Protein AF-A0A962IBB6-F1 (afdb_monomer_lite)

pLDDT: mean 84.14, std 15.68, range [29.77, 98.38]

Foldseek 3Di:
DPDDPPDPVNLVVVCVPVPPVSLVVLVVVLVVCVVVVPAQDPVSLVSLLVSLVSVVVVLVLVSNLVSLVVSLVSQVRDVVRPLVSNLSSLLSNLVSLVPDDDPSNDPVSLVSSLVSLVVSLVVDDQDQAPVPDDLSNQSSVFSNVLSCQVVVPPPDFPQPWPFDFSDCVPPDPPWDDQVVFKDFDDQDFDPVLQVPQDKTKWKWFFFDAFFFTPDIGTSDTDPPRCSSVSVRVRNRVMTGNGTTDRSNGGRTMTMGIGGHD

Secondary structure (DSSP, 8-state):
-------HHHHHHHHTTSHHHHHHHHHHHHHHHHHTT----HHHHHHHHHHHHHHHHTT-HHHHHHHHHHHHHHHHHSSS--HHHHHHHHHHHHHHHHH--GGG--HHHHHHHHHHHHHHHHTSPPP--GGG--HHHHHHHHHHHHHHHHH--SSS-------EES--TT--TT---HHHHEE-PPP---HHHHTT---EEEEEEEEEEEEEEEEEEEEE--TTS-HHHHHHHHHTT-EEEEEE-GGGSS-EEEEEEE---

Structure (mmCIF, N/CA/C/O backbone):
data_AF-A0A962IBB6-F1
#
_entry.id   AF-A0A962IBB6-F1
#
loop_
_atom_site.group_PDB
_atom_site.id
_atom_site.type_symbol
_atom_site.label_atom_id
_atom_site.label_alt_id
_atom_site.label_comp_id
_atom_site.label_asym_id
_atom_site.label_entity_id
_atom_site.label_seq_id
_atom_site.pdbx_PDB_ins_code
_atom_site.Cartn_x
_atom_site.Cartn_y
_atom_site.Cartn_z
_atom_site.occupancy
_atom_site.B_iso_or_equiv
_atom_site.auth_seq_id
_atom_site.auth_comp_id
_atom_site.auth_asym_id
_atom_site.auth_atom_id
_atom_site.pdbx_PDB_model_num
ATOM 1 N N . ALA A 1 1 ? 1.364 -11.010 -39.203 1.00 41.56 1 ALA A N 1
ATOM 2 C CA . ALA A 1 1 ? 1.302 -10.461 -37.832 1.00 41.56 1 ALA A CA 1
ATOM 3 C C . ALA A 1 1 ? 0.325 -11.277 -36.973 1.00 41.56 1 ALA A C 1
ATOM 5 O O . ALA A 1 1 ? -0.571 -10.730 -36.346 1.00 41.56 1 ALA A O 1
ATOM 6 N N . GLN A 1 2 ? 0.494 -12.601 -36.983 1.00 29.77 2 GLN A N 1
ATOM 7 C CA . GLN A 1 2 ? -0.082 -13.546 -36.022 1.00 29.77 2 GLN A CA 1
ATOM 8 C C . GLN A 1 2 ? 1.079 -13.949 -35.097 1.00 29.77 2 GLN A C 1
ATOM 10 O O . GLN A 1 2 ? 2.214 -13.902 -35.557 1.00 29.77 2 GLN A O 1
ATOM 15 N N . ASP A 1 3 ? 0.796 -14.285 -33.839 1.00 37.88 3 ASP A N 1
ATOM 16 C CA . ASP A 1 3 ? 1.747 -14.700 -32.780 1.00 37.88 3 ASP A CA 1
ATOM 17 C C . ASP A 1 3 ? 2.241 -13.650 -31.774 1.00 37.88 3 ASP A C 1
ATOM 19 O O . ASP A 1 3 ? 3.408 -13.630 -31.400 1.00 37.88 3 ASP A O 1
ATOM 23 N N . VAL A 1 4 ? 1.328 -12.857 -31.200 1.00 41.16 4 VAL A N 1
ATOM 24 C CA . VAL A 1 4 ? 1.532 -12.342 -29.829 1.00 41.16 4 VAL A CA 1
ATOM 25 C C . VAL A 1 4 ? 0.235 -12.487 -29.027 1.00 41.16 4 VAL A C 1
ATOM 27 O O . VAL A 1 4 ? -0.482 -11.527 -28.763 1.00 41.16 4 VAL A O 1
ATOM 30 N N . ARG A 1 5 ? -0.110 -13.727 -28.673 1.00 40.09 5 ARG A N 1
ATOM 31 C CA . ARG A 1 5 ? -1.082 -14.035 -27.610 1.00 40.09 5 ARG A CA 1
ATOM 32 C C . ARG A 1 5 ? -0.448 -15.008 -26.619 1.00 40.09 5 ARG A C 1
ATOM 34 O O . ARG A 1 5 ? -0.971 -16.088 -26.386 1.00 40.09 5 ARG A O 1
ATOM 41 N N . ILE A 1 6 ? 0.694 -14.623 -26.058 1.00 49.88 6 ILE A N 1
ATOM 42 C CA . ILE A 1 6 ? 1.158 -15.236 -24.811 1.00 49.88 6 ILE A CA 1
ATOM 43 C C . ILE A 1 6 ? 0.305 -14.610 -23.710 1.00 49.88 6 ILE A C 1
ATOM 45 O O . ILE A 1 6 ? 0.318 -13.391 -23.524 1.00 49.88 6 ILE A O 1
ATOM 49 N N . GLY A 1 7 ? -0.509 -15.422 -23.040 1.00 52.34 7 GLY A N 1
ATOM 50 C CA . GLY A 1 7 ? -1.365 -14.947 -21.956 1.00 52.34 7 GLY A CA 1
ATOM 51 C C . GLY A 1 7 ? -0.532 -14.544 -20.735 1.00 52.34 7 GLY A C 1
ATOM 52 O O . GLY A 1 7 ? 0.472 -15.181 -20.424 1.00 52.34 7 GLY A O 1
ATOM 53 N N . LEU A 1 8 ? -0.969 -13.523 -19.987 1.00 52.03 8 LEU A N 1
ATOM 54 C CA . LEU A 1 8 ? -0.326 -13.063 -18.738 1.00 52.03 8 LEU A CA 1
ATOM 55 C C . LEU A 1 8 ? -0.063 -14.201 -17.726 1.00 52.03 8 LEU A C 1
ATOM 57 O O . LEU A 1 8 ? 0.887 -14.143 -16.945 1.00 52.03 8 LEU A O 1
ATOM 61 N N . THR A 1 9 ? -0.879 -15.256 -17.758 1.00 57.16 9 THR A N 1
ATOM 62 C CA . THR A 1 9 ? -0.718 -16.462 -16.933 1.00 57.16 9 THR A CA 1
ATOM 63 C C . THR A 1 9 ? 0.528 -17.273 -17.303 1.00 57.16 9 THR A C 1
ATOM 65 O O . THR A 1 9 ? 1.231 -17.740 -16.409 1.00 57.16 9 THR A O 1
ATOM 68 N N . GLU A 1 10 ? 0.846 -17.407 -18.594 1.00 53.28 10 GLU A N 1
ATOM 69 C CA . GLU A 1 10 ? 2.037 -18.130 -19.063 1.00 53.28 10 GLU A CA 1
ATOM 70 C C . GLU A 1 10 ? 3.315 -17.358 -18.730 1.00 53.28 10 GLU A C 1
ATOM 72 O O . GLU A 1 10 ? 4.279 -17.949 -18.250 1.00 53.28 10 GLU A O 1
ATOM 77 N N . VAL A 1 11 ? 3.294 -16.026 -18.854 1.00 57.66 11 VAL A N 1
ATOM 78 C CA . VAL A 1 11 ? 4.425 -15.166 -18.456 1.00 57.66 11 VAL A CA 1
ATOM 79 C C . VAL A 1 11 ? 4.749 -15.335 -16.965 1.00 57.66 11 VAL A C 1
ATOM 81 O O . VAL A 1 11 ? 5.912 -15.488 -16.596 1.00 57.66 11 VAL A O 1
ATOM 84 N N . ARG A 1 12 ? 3.730 -15.385 -16.093 1.00 59.69 12 ARG A N 1
ATOM 85 C CA . ARG A 1 12 ? 3.923 -15.605 -14.646 1.00 59.69 12 ARG A CA 1
ATOM 86 C C . ARG A 1 12 ? 4.491 -16.987 -14.311 1.00 59.69 12 ARG A C 1
ATOM 88 O O . ARG A 1 12 ? 5.230 -17.104 -13.333 1.00 59.69 12 ARG A O 1
ATOM 95 N N . LEU A 1 13 ? 4.133 -18.022 -15.075 1.00 52.38 13 LEU A N 1
ATOM 96 C CA . LEU A 1 13 ? 4.601 -19.393 -14.851 1.00 52.38 13 LEU A CA 1
ATOM 97 C C . LEU A 1 13 ? 6.056 -19.571 -15.309 1.00 52.38 13 LEU A C 1
ATOM 99 O O . LEU A 1 13 ? 6.857 -20.145 -14.575 1.00 52.38 13 LEU A O 1
ATOM 103 N N . ILE A 1 14 ? 6.398 -19.031 -16.484 1.00 55.81 14 ILE A N 1
ATOM 104 C CA . ILE A 1 14 ? 7.739 -19.131 -17.079 1.00 55.81 14 ILE A CA 1
ATOM 105 C C . ILE A 1 14 ? 8.767 -18.386 -16.228 1.00 55.81 14 ILE A C 1
ATOM 107 O O . ILE A 1 14 ? 9.875 -18.889 -16.038 1.00 55.81 14 ILE A O 1
ATOM 111 N N . LEU A 1 15 ? 8.395 -17.233 -15.658 1.00 57.62 15 LEU A N 1
ATOM 112 C CA . LEU A 1 15 ? 9.313 -16.490 -14.804 1.00 57.62 15 LEU A CA 1
ATOM 113 C C . LEU A 1 15 ? 9.792 -17.352 -13.631 1.00 57.62 15 LEU A C 1
ATOM 115 O O . LEU A 1 15 ? 10.991 -17.443 -13.467 1.00 57.62 15 LEU A O 1
ATOM 119 N N . ARG A 1 16 ? 8.945 -18.119 -12.930 1.00 61.56 16 ARG A N 1
ATOM 120 C CA . ARG A 1 16 ? 9.337 -18.879 -11.717 1.00 61.56 16 ARG A CA 1
ATOM 121 C C . ARG A 1 16 ? 10.449 -19.935 -11.871 1.00 61.56 16 ARG A C 1
ATOM 123 O O . ARG A 1 16 ? 10.940 -20.402 -10.848 1.00 61.56 16 ARG A O 1
ATOM 130 N N . GLN A 1 17 ? 10.806 -20.382 -13.079 1.00 55.50 17 GLN A N 1
ATOM 131 C CA . GLN A 1 17 ? 11.725 -21.523 -13.272 1.00 55.50 17 GLN A CA 1
ATOM 132 C C . GLN A 1 17 ? 13.064 -21.167 -13.948 1.00 55.50 17 GLN A C 1
ATOM 134 O O . GLN A 1 17 ? 13.998 -21.955 -13.853 1.00 55.50 17 GLN A O 1
ATOM 139 N N . ASN A 1 18 ? 13.185 -19.992 -14.581 1.00 56.81 18 ASN A N 1
ATOM 140 C CA . ASN A 1 18 ? 14.405 -19.484 -15.242 1.00 56.81 18 ASN A CA 1
ATOM 141 C C . ASN A 1 18 ? 14.504 -17.942 -15.091 1.00 56.81 18 ASN A C 1
ATOM 143 O O . ASN A 1 18 ? 14.712 -17.208 -16.061 1.00 56.81 18 ASN A O 1
ATOM 147 N N . GLU A 1 19 ? 14.306 -17.455 -13.856 1.00 70.06 19 GLU A N 1
ATOM 148 C CA . GLU A 1 19 ? 13.893 -16.076 -13.511 1.00 70.06 19 GLU A CA 1
ATOM 149 C C . GLU A 1 19 ? 14.707 -14.960 -14.192 1.00 70.06 19 GLU A C 1
ATOM 151 O O . GLU A 1 19 ? 14.117 -14.058 -14.786 1.00 70.06 19 GLU A O 1
ATOM 156 N N . SER A 1 20 ? 16.042 -15.022 -14.177 1.00 77.25 20 SER A N 1
ATOM 157 C CA . SER A 1 20 ? 16.864 -13.889 -14.634 1.00 77.25 20 SER A CA 1
ATOM 158 C C . SER A 1 20 ? 16.923 -13.754 -16.161 1.00 77.25 20 SER A C 1
ATOM 160 O O . SER A 1 20 ? 16.708 -12.665 -16.692 1.00 77.25 20 SER A O 1
ATOM 162 N N . THR A 1 21 ? 17.152 -14.845 -16.903 1.00 84.31 21 THR A N 1
ATOM 163 C CA . THR A 1 21 ? 17.301 -14.778 -18.369 1.00 84.31 21 THR A CA 1
ATOM 164 C C . THR A 1 21 ? 15.993 -14.394 -19.056 1.00 84.31 21 THR A C 1
ATOM 166 O O . THR A 1 21 ? 16.002 -13.533 -19.933 1.00 84.31 21 THR A O 1
ATOM 169 N N . THR A 1 22 ? 14.859 -14.969 -18.637 1.00 85.69 22 THR A N 1
ATOM 170 C CA . THR A 1 22 ? 13.548 -14.606 -19.197 1.00 85.69 22 THR A CA 1
ATOM 171 C C . THR A 1 22 ? 13.161 -13.171 -18.841 1.00 85.69 22 THR A C 1
ATOM 173 O O . THR A 1 22 ? 12.663 -12.454 -19.708 1.00 85.69 22 THR A O 1
ATOM 176 N N . ALA A 1 23 ? 13.410 -12.720 -17.605 1.00 88.50 23 ALA A N 1
ATOM 177 C CA . ALA A 1 23 ? 13.142 -11.336 -17.219 1.00 88.50 23 ALA A CA 1
ATOM 178 C C . ALA A 1 23 ? 14.002 -10.342 -18.019 1.00 88.50 23 ALA A C 1
ATOM 180 O O . ALA A 1 23 ? 13.483 -9.339 -18.503 1.00 88.50 23 ALA A O 1
ATOM 181 N N . ASN A 1 24 ? 15.290 -10.644 -18.218 1.00 90.31 24 ASN A N 1
ATOM 182 C CA . ASN A 1 24 ? 16.195 -9.830 -19.035 1.00 90.31 24 ASN A CA 1
ATOM 183 C C . ASN A 1 24 ? 15.717 -9.730 -20.486 1.00 90.31 24 ASN A C 1
ATO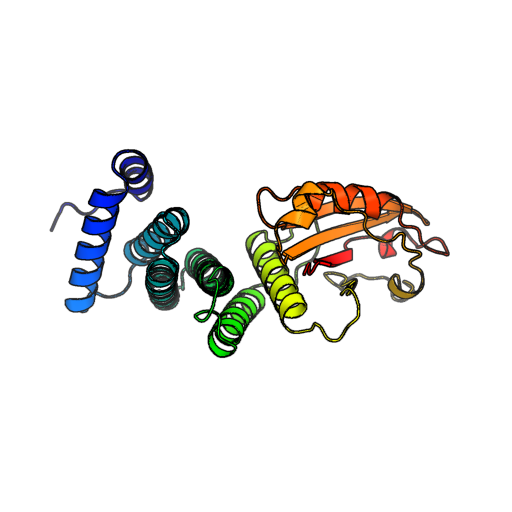M 185 O O . ASN A 1 24 ? 15.701 -8.643 -21.060 1.00 90.31 24 ASN A O 1
ATOM 189 N N . GLU A 1 25 ? 15.304 -10.853 -21.070 1.00 92.75 25 GLU A N 1
ATOM 190 C CA . GLU A 1 25 ? 14.832 -10.893 -22.452 1.00 92.75 25 GLU A CA 1
ATOM 191 C C . GLU A 1 25 ? 13.511 -10.133 -22.625 1.00 92.75 25 GLU A C 1
ATOM 193 O O . GLU A 1 25 ? 13.366 -9.337 -23.552 1.00 92.75 25 GLU A O 1
ATOM 198 N N . LEU A 1 26 ? 12.569 -10.294 -21.692 1.00 93.50 26 LEU A N 1
ATOM 199 C CA . LEU A 1 26 ? 11.331 -9.516 -21.691 1.00 93.50 26 LEU A CA 1
ATOM 200 C C . LEU A 1 26 ? 11.614 -8.013 -21.536 1.00 93.50 26 LEU A C 1
ATOM 202 O O . LEU A 1 26 ? 11.052 -7.211 -22.280 1.00 93.50 26 LEU A O 1
ATOM 206 N N . ALA A 1 27 ? 12.513 -7.623 -20.628 1.00 95.38 27 ALA A N 1
ATOM 207 C CA . ALA A 1 27 ? 12.917 -6.228 -20.455 1.00 95.38 27 ALA A CA 1
ATOM 208 C C . ALA A 1 27 ? 13.556 -5.652 -21.730 1.00 95.38 27 ALA A C 1
ATOM 210 O O . ALA A 1 27 ? 13.247 -4.523 -22.122 1.00 95.38 27 ALA A O 1
ATOM 211 N N . ARG A 1 28 ? 14.400 -6.436 -22.417 1.00 96.50 28 ARG A N 1
ATOM 212 C CA . ARG A 1 28 ? 14.993 -6.069 -23.711 1.00 96.50 28 ARG A CA 1
ATOM 213 C C . ARG A 1 28 ? 13.908 -5.814 -24.758 1.00 96.50 28 ARG A C 1
ATOM 215 O O . ARG A 1 28 ? 13.897 -4.743 -25.361 1.00 96.50 28 ARG A O 1
ATOM 222 N N . LEU A 1 29 ? 12.970 -6.749 -24.924 1.00 96.94 29 LEU A N 1
ATOM 223 C CA . LEU A 1 29 ? 11.874 -6.642 -25.895 1.00 96.94 29 LEU A CA 1
ATOM 224 C C . LEU A 1 29 ? 10.959 -5.439 -25.618 1.00 96.94 29 LEU A C 1
ATOM 226 O O . LEU A 1 29 ? 10.593 -4.711 -26.542 1.00 96.94 29 LEU A O 1
ATOM 230 N N . LEU A 1 30 ? 10.610 -5.187 -24.354 1.00 96.44 30 LEU A N 1
ATOM 231 C CA . LEU A 1 30 ? 9.800 -4.025 -23.982 1.00 96.44 30 LEU A CA 1
ATOM 232 C C . LEU A 1 30 ? 10.547 -2.704 -24.214 1.00 96.44 30 LEU A C 1
ATOM 234 O O . LEU A 1 30 ? 9.948 -1.733 -24.677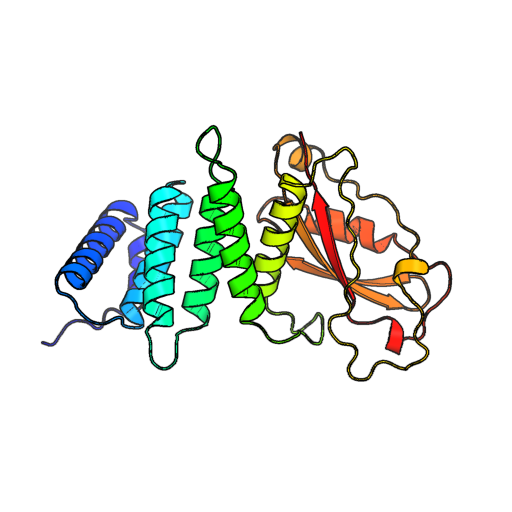 1.00 96.44 30 LEU A O 1
ATOM 238 N N . THR A 1 31 ? 11.857 -2.674 -23.960 1.00 96.56 31 THR A N 1
ATOM 239 C CA . THR A 1 31 ? 12.704 -1.504 -24.242 1.00 96.56 31 THR A CA 1
ATOM 240 C C . THR A 1 31 ? 12.793 -1.233 -25.745 1.00 96.56 31 THR A C 1
ATOM 242 O O . THR A 1 31 ? 12.683 -0.088 -26.182 1.00 96.56 31 THR A O 1
ATOM 245 N N . GLU A 1 32 ? 12.964 -2.271 -26.567 1.00 96.62 32 GLU A N 1
ATOM 246 C CA . GLU A 1 32 ? 12.965 -2.149 -28.032 1.00 96.62 32 GLU A CA 1
ATOM 247 C C . GLU A 1 32 ? 11.630 -1.629 -28.558 1.00 96.62 32 GLU A C 1
ATOM 249 O O . GLU A 1 32 ? 11.602 -0.720 -29.389 1.00 96.62 32 GLU A O 1
ATOM 254 N N . ARG A 1 33 ? 10.523 -2.132 -28.006 1.00 96.94 33 ARG A N 1
ATOM 255 C CA . ARG A 1 33 ? 9.180 -1.626 -28.287 1.00 96.94 33 ARG A CA 1
ATOM 256 C C . ARG A 1 33 ? 9.058 -0.125 -27.981 1.00 96.94 33 ARG A C 1
ATOM 258 O O . ARG A 1 33 ? 8.520 0.612 -28.806 1.00 96.94 33 ARG A O 1
ATOM 265 N N . GLN A 1 34 ? 9.557 0.334 -26.830 1.00 96.19 34 GLN A N 1
ATOM 266 C CA . GLN A 1 34 ? 9.540 1.759 -26.473 1.00 96.19 34 GLN A CA 1
ATOM 267 C C . GLN A 1 34 ? 10.397 2.603 -27.421 1.00 96.19 34 GLN A C 1
ATOM 269 O O . GLN A 1 34 ? 9.949 3.652 -27.874 1.00 96.19 34 GLN A O 1
ATOM 274 N N . ARG A 1 35 ? 11.594 2.127 -27.789 1.00 96.62 35 ARG A N 1
ATOM 275 C CA . ARG A 1 35 ? 12.463 2.797 -28.777 1.00 96.62 35 ARG A CA 1
ATOM 276 C C . ARG A 1 35 ? 11.810 2.903 -30.155 1.00 96.62 35 ARG A C 1
ATOM 278 O O . ARG A 1 35 ? 12.058 3.865 -30.875 1.00 96.62 35 ARG A O 1
ATOM 285 N N . ALA A 1 36 ? 10.962 1.940 -30.507 1.00 97.12 36 ALA A N 1
ATOM 286 C CA . ALA A 1 36 ? 10.152 1.964 -31.719 1.00 97.12 36 ALA A CA 1
ATOM 287 C C . ALA A 1 36 ? 8.890 2.851 -31.608 1.00 97.12 36 ALA A C 1
ATOM 289 O O . ALA A 1 36 ? 8.083 2.862 -32.535 1.00 97.12 36 ALA A O 1
ATOM 290 N N . ASN A 1 37 ? 8.709 3.594 -30.505 1.00 96.06 37 ASN A N 1
ATOM 291 C CA . ASN A 1 37 ? 7.552 4.458 -30.229 1.00 96.06 37 ASN A CA 1
ATOM 292 C C . ASN A 1 37 ? 6.198 3.735 -30.336 1.00 96.06 37 ASN A C 1
ATOM 294 O O . ASN A 1 37 ? 5.191 4.326 -30.728 1.00 96.06 37 ASN A O 1
ATOM 298 N N . VAL A 1 38 ? 6.158 2.442 -30.003 1.00 96.50 38 VAL A N 1
ATOM 299 C CA . VAL A 1 38 ? 4.901 1.687 -29.996 1.00 96.50 38 VAL A CA 1
ATOM 300 C C . VAL A 1 38 ? 4.036 2.171 -28.820 1.00 96.50 38 VAL A C 1
ATOM 302 O O . VAL A 1 38 ? 4.519 2.157 -27.684 1.00 96.50 38 VAL A O 1
ATOM 305 N N . PRO A 1 39 ? 2.764 2.558 -29.048 1.00 96.81 39 PRO A N 1
ATOM 306 C CA . PRO A 1 39 ? 1.888 3.071 -27.995 1.00 96.81 39 PRO A CA 1
ATOM 307 C C . PRO A 1 39 ? 1.695 2.089 -26.841 1.00 96.81 39 PRO A C 1
ATOM 309 O O . PRO A 1 39 ? 1.645 0.876 -27.074 1.00 96.81 39 PRO A O 1
ATOM 312 N N . ALA A 1 40 ? 1.551 2.622 -25.620 1.00 96.56 40 ALA A N 1
ATOM 313 C CA . ALA A 1 40 ? 1.225 1.877 -24.400 1.00 96.56 40 ALA A CA 1
ATOM 314 C C . ALA A 1 40 ? 0.079 0.879 -24.626 1.00 96.56 40 ALA A C 1
ATOM 316 O O . ALA A 1 40 ? -0.896 1.180 -25.315 1.00 96.56 40 ALA A O 1
ATOM 317 N N . SER A 1 41 ? 0.202 -0.312 -24.047 1.00 97.12 41 SER A N 1
ATOM 318 C CA . SER A 1 41 ? -0.867 -1.304 -24.026 1.00 97.12 41 SER A CA 1
ATOM 319 C C . SER A 1 41 ? -1.011 -1.895 -22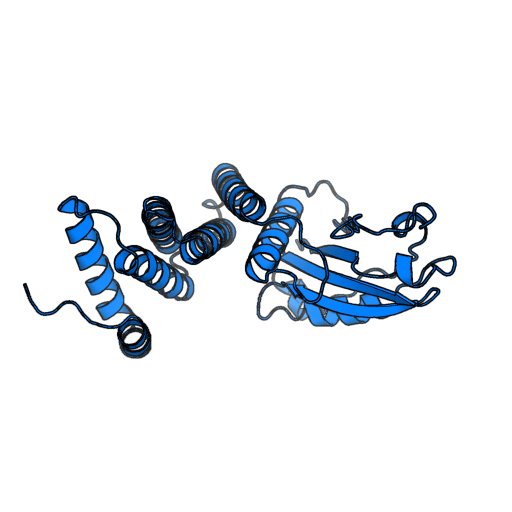.630 1.00 97.12 41 SER A C 1
ATOM 321 O O . SER A 1 41 ? -0.091 -1.834 -21.817 1.00 97.12 41 SER A O 1
ATOM 323 N N . ASP A 1 42 ? -2.170 -2.492 -22.364 1.00 97.19 42 ASP A N 1
ATOM 324 C CA . ASP A 1 42 ? -2.423 -3.233 -21.127 1.00 97.19 42 ASP A CA 1
ATOM 325 C C . ASP A 1 42 ? -1.319 -4.279 -20.875 1.00 97.19 42 ASP A C 1
ATOM 327 O O . ASP A 1 42 ? -0.649 -4.277 -19.842 1.00 97.19 42 ASP A O 1
ATOM 331 N N . LEU A 1 43 ? -1.008 -5.090 -21.893 1.00 96.19 43 LEU A N 1
ATOM 332 C CA . LEU A 1 43 ? 0.034 -6.112 -21.806 1.00 96.19 43 LEU A CA 1
ATOM 333 C C . LEU A 1 43 ? 1.406 -5.533 -21.433 1.00 96.19 43 LEU A C 1
ATOM 335 O O . LEU A 1 43 ? 2.102 -6.126 -20.610 1.00 96.19 43 LEU A O 1
ATOM 339 N N . SER A 1 44 ? 1.814 -4.408 -22.029 1.00 97.38 44 SER A N 1
ATOM 340 C CA . SER A 1 44 ? 3.128 -3.830 -21.740 1.00 97.38 44 SER A CA 1
ATOM 341 C C . SER A 1 44 ? 3.190 -3.239 -20.328 1.00 97.38 44 SER A C 1
ATOM 343 O O . SER A 1 44 ? 4.170 -3.486 -19.622 1.00 97.38 44 SER A O 1
ATOM 345 N N . ALA A 1 45 ? 2.117 -2.592 -19.861 1.00 97.75 45 ALA A N 1
ATOM 346 C CA . ALA A 1 45 ? 2.034 -2.055 -18.505 1.00 97.75 45 ALA A CA 1
ATOM 347 C C . ALA A 1 45 ? 2.121 -3.174 -17.444 1.00 97.75 45 ALA A C 1
ATOM 349 O O . ALA A 1 45 ? 2.919 -3.093 -16.503 1.00 97.75 45 ALA A O 1
ATOM 350 N N . HIS A 1 46 ? 1.372 -4.271 -17.624 1.00 97.31 46 HIS A N 1
ATOM 351 C CA . HIS A 1 46 ? 1.445 -5.445 -16.739 1.00 97.31 46 HIS A CA 1
ATOM 352 C C . HIS A 1 46 ? 2.802 -6.155 -16.810 1.00 97.31 46 HIS A C 1
ATOM 354 O O . HIS A 1 46 ? 3.290 -6.647 -15.786 1.00 97.31 46 HIS A O 1
ATOM 360 N N . ALA A 1 47 ? 3.423 -6.218 -17.990 1.00 96.06 47 ALA A N 1
ATOM 361 C CA . ALA A 1 47 ? 4.735 -6.834 -18.161 1.00 96.06 47 ALA A CA 1
ATOM 362 C C . ALA A 1 47 ? 5.822 -6.052 -17.407 1.00 96.06 47 ALA A C 1
ATOM 364 O O . ALA A 1 47 ? 6.582 -6.657 -16.648 1.00 96.06 47 ALA A O 1
ATOM 365 N N . TRP A 1 48 ? 5.837 -4.720 -17.512 1.00 97.88 48 TRP A N 1
ATOM 366 C CA . TRP A 1 48 ? 6.748 -3.871 -16.740 1.00 97.88 48 TRP A CA 1
ATOM 367 C C . TRP A 1 48 ? 6.537 -3.997 -15.230 1.00 97.88 48 TRP A C 1
ATOM 369 O O . TRP A 1 48 ? 7.506 -4.188 -14.495 1.00 97.88 48 TRP A O 1
ATOM 379 N N . LYS A 1 49 ? 5.281 -4.000 -14.759 1.00 97.19 49 LYS A N 1
ATOM 380 C CA . LYS A 1 49 ? 4.974 -4.252 -13.341 1.00 97.19 49 LYS A CA 1
ATOM 381 C C . LYS A 1 49 ? 5.520 -5.606 -12.880 1.00 97.19 49 LYS A C 1
ATOM 383 O O . LYS A 1 49 ? 6.101 -5.721 -11.804 1.00 97.19 49 LYS A O 1
ATOM 388 N N . THR A 1 50 ? 5.343 -6.643 -13.695 1.00 94.69 50 THR A N 1
ATOM 389 C CA . THR A 1 50 ? 5.813 -7.998 -13.378 1.00 94.69 50 THR A CA 1
ATOM 390 C C . THR A 1 50 ? 7.340 -8.051 -13.281 1.00 94.69 50 THR A C 1
ATOM 392 O O . THR A 1 50 ? 7.865 -8.674 -12.358 1.00 94.69 50 THR A O 1
ATOM 395 N N . LEU A 1 51 ? 8.052 -7.358 -14.175 1.00 95.12 51 LEU A N 1
ATOM 396 C CA . LEU A 1 51 ? 9.508 -7.221 -14.101 1.00 95.12 51 LEU A CA 1
ATOM 397 C C . LEU A 1 51 ? 9.952 -6.469 -12.842 1.00 95.12 51 LEU A C 1
ATOM 399 O O . LEU A 1 51 ? 10.894 -6.903 -12.183 1.00 95.12 51 LEU A O 1
ATOM 403 N N . ALA A 1 52 ? 9.261 -5.389 -12.469 1.00 95.75 52 ALA A N 1
ATOM 404 C CA . ALA A 1 52 ? 9.546 -4.659 -11.235 1.00 95.75 52 ALA A CA 1
ATOM 405 C C . ALA A 1 52 ? 9.394 -5.566 -9.997 1.00 95.75 52 ALA A C 1
ATOM 407 O O . ALA A 1 52 ? 10.266 -5.594 -9.134 1.00 95.75 52 ALA A O 1
ATOM 408 N N . ILE A 1 53 ? 8.337 -6.385 -9.928 1.00 92.62 53 ILE A N 1
ATOM 409 C CA . ILE A 1 53 ? 8.142 -7.349 -8.829 1.00 92.62 53 ILE A CA 1
ATOM 410 C C . ILE A 1 53 ? 9.268 -8.390 -8.790 1.00 92.62 53 ILE A C 1
ATOM 412 O O . ILE A 1 53 ? 9.738 -8.737 -7.706 1.00 92.62 53 ILE A O 1
ATOM 416 N N . ALA A 1 54 ? 9.699 -8.896 -9.950 1.00 91.31 54 ALA A N 1
ATOM 417 C CA . ALA A 1 54 ? 10.803 -9.850 -10.024 1.00 91.31 54 ALA A CA 1
ATOM 418 C C . ALA A 1 54 ? 12.101 -9.236 -9.471 1.00 91.31 54 ALA A C 1
ATOM 420 O O . ALA A 1 54 ? 12.750 -9.844 -8.626 1.00 91.31 54 ALA A O 1
ATOM 421 N N . ARG A 1 55 ? 12.410 -7.990 -9.850 1.00 92.31 55 ARG A N 1
ATOM 422 C CA . ARG A 1 55 ? 13.608 -7.265 -9.392 1.00 92.31 55 ARG A CA 1
ATOM 423 C C . ARG A 1 55 ? 13.603 -6.905 -7.916 1.00 92.31 55 ARG A C 1
ATOM 425 O O . ARG A 1 55 ? 14.664 -6.840 -7.307 1.00 92.31 55 ARG A O 1
ATOM 432 N N . MET A 1 56 ? 12.424 -6.748 -7.318 1.00 89.25 56 MET A N 1
ATOM 433 C CA . MET A 1 56 ? 12.312 -6.497 -5.881 1.00 89.25 56 MET A CA 1
ATOM 434 C C . MET A 1 56 ? 12.859 -7.674 -5.060 1.00 89.25 56 MET A C 1
ATOM 436 O O . MET A 1 56 ? 13.385 -7.469 -3.971 1.00 89.25 56 MET A O 1
ATOM 440 N N . ARG A 1 57 ? 12.785 -8.907 -5.584 1.00 85.00 57 ARG A N 1
ATOM 441 C CA . ARG A 1 57 ? 13.367 -10.096 -4.935 1.00 85.00 57 ARG A CA 1
ATOM 442 C C . ARG A 1 57 ? 14.891 -10.102 -4.986 1.00 85.00 57 ARG A C 1
ATOM 444 O O . ARG A 1 57 ? 15.519 -10.544 -4.031 1.00 85.00 57 ARG A O 1
ATOM 451 N N . ASP A 1 58 ? 15.450 -9.577 -6.072 1.00 87.50 58 ASP A N 1
ATOM 452 C CA . ASP A 1 58 ? 16.894 -9.434 -6.273 1.00 87.50 58 ASP A CA 1
ATOM 453 C C . ASP A 1 58 ? 17.480 -8.249 -5.475 1.00 87.50 58 ASP A C 1
ATOM 455 O O . ASP A 1 58 ? 18.690 -8.042 -5.492 1.00 87.50 58 ASP A O 1
ATOM 459 N N . MET A 1 59 ? 16.637 -7.466 -4.781 1.00 85.94 59 MET A N 1
ATOM 460 C CA . MET A 1 59 ? 16.992 -6.215 -4.088 1.00 85.94 59 MET A CA 1
ATOM 461 C C . MET A 1 59 ? 17.606 -5.141 -5.007 1.00 85.94 59 MET A C 1
ATOM 463 O O . MET A 1 59 ? 18.273 -4.219 -4.540 1.00 85.94 59 MET A O 1
ATOM 467 N N . ASP A 1 60 ? 17.350 -5.225 -6.315 1.00 91.56 60 ASP A N 1
ATOM 468 C CA . ASP A 1 60 ? 17.776 -4.234 -7.306 1.00 91.56 60 ASP A CA 1
ATOM 469 C C . ASP A 1 60 ? 16.787 -3.056 -7.336 1.00 91.56 60 ASP A C 1
ATOM 471 O O . ASP A 1 60 ? 15.959 -2.920 -8.241 1.00 91.56 60 ASP A O 1
ATOM 475 N N . HIS A 1 61 ? 16.824 -2.229 -6.285 1.00 92.81 61 HIS A N 1
ATOM 476 C CA . HIS A 1 61 ? 15.862 -1.144 -6.076 1.00 92.81 61 HIS A CA 1
ATOM 477 C C . HIS A 1 61 ? 15.811 -0.149 -7.245 1.00 92.81 61 HIS A C 1
ATOM 479 O O . HIS A 1 61 ? 14.729 0.334 -7.575 1.00 92.81 61 HIS A O 1
ATOM 485 N N . ASP A 1 62 ? 16.938 0.130 -7.903 1.00 94.06 62 ASP A N 1
ATOM 486 C CA . ASP A 1 62 ? 17.013 1.076 -9.023 1.00 94.06 62 ASP A CA 1
ATOM 487 C C . ASP A 1 62 ? 16.243 0.569 -10.237 1.00 94.06 62 ASP A C 1
ATOM 489 O O . ASP A 1 62 ? 15.429 1.296 -10.818 1.00 94.06 62 ASP A O 1
ATOM 493 N N . THR A 1 63 ? 16.428 -0.706 -10.581 1.00 95.44 63 THR A N 1
ATOM 494 C CA . THR A 1 63 ? 15.674 -1.323 -11.670 1.00 95.44 63 THR A CA 1
ATOM 495 C C . THR A 1 63 ? 14.194 -1.464 -11.310 1.00 95.44 63 THR A C 1
ATOM 497 O O . THR A 1 63 ? 13.338 -1.226 -12.167 1.00 95.44 63 THR A O 1
ATOM 500 N N . VAL A 1 64 ? 13.857 -1.789 -10.052 1.00 95.88 64 VAL A N 1
ATOM 501 C CA . VAL A 1 64 ? 12.454 -1.806 -9.587 1.00 95.88 64 VAL A CA 1
ATOM 502 C C . VAL A 1 64 ? 11.807 -0.444 -9.799 1.00 95.88 64 VAL A C 1
ATOM 504 O O . VAL A 1 64 ? 10.715 -0.375 -10.360 1.00 95.88 64 VAL A O 1
ATOM 507 N N . ILE A 1 65 ? 12.483 0.631 -9.386 1.00 96.38 65 ILE A N 1
ATOM 508 C CA . ILE A 1 65 ? 12.014 2.009 -9.541 1.00 96.38 65 ILE A CA 1
ATOM 509 C C . ILE A 1 65 ? 11.773 2.328 -11.014 1.00 96.38 65 ILE A C 1
ATOM 511 O O . ILE A 1 65 ? 10.673 2.750 -11.367 1.00 96.38 65 ILE A O 1
ATOM 515 N N . ALA A 1 66 ? 12.757 2.077 -11.879 1.00 97.19 66 ALA A N 1
ATOM 516 C CA . ALA A 1 66 ? 12.639 2.367 -13.303 1.00 97.19 66 ALA A CA 1
ATOM 517 C C . ALA A 1 66 ? 11.465 1.610 -13.947 1.00 97.19 66 ALA A C 1
ATOM 519 O O . ALA A 1 66 ? 10.657 2.198 -14.667 1.00 97.19 66 ALA A O 1
ATOM 520 N N . TYR A 1 67 ? 11.328 0.313 -13.666 1.00 98.00 67 TYR A N 1
ATOM 521 C CA . TYR A 1 67 ? 10.269 -0.512 -14.253 1.00 98.00 67 TYR A CA 1
ATOM 522 C C . TYR A 1 67 ? 8.885 -0.180 -13.693 1.00 98.00 67 TYR A C 1
ATOM 524 O O . TYR A 1 67 ? 7.915 -0.152 -14.451 1.00 98.00 67 TYR A O 1
ATOM 532 N N . ALA A 1 68 ? 8.781 0.116 -12.397 1.00 98.06 68 ALA A N 1
ATOM 533 C CA . ALA A 1 68 ? 7.544 0.579 -11.781 1.00 98.06 68 ALA A CA 1
ATOM 534 C C . ALA A 1 68 ? 7.096 1.928 -12.369 1.00 98.06 68 ALA A C 1
ATOM 536 O O . ALA A 1 68 ? 5.918 2.112 -12.676 1.00 98.06 68 ALA A O 1
ATOM 537 N N . ASP A 1 69 ? 8.031 2.851 -12.600 1.00 98.31 69 ASP A N 1
ATOM 538 C CA . ASP A 1 69 ? 7.744 4.166 -13.178 1.00 98.31 69 ASP A CA 1
ATOM 539 C C . ASP A 1 69 ? 7.234 4.051 -14.616 1.00 98.31 69 ASP A C 1
ATOM 541 O O . ASP A 1 69 ? 6.229 4.673 -14.971 1.00 98.31 69 ASP A O 1
ATOM 545 N N . ILE A 1 70 ? 7.861 3.187 -15.417 1.00 98.25 70 ILE A N 1
ATOM 546 C CA . ILE A 1 70 ? 7.400 2.883 -16.773 1.00 98.25 70 ILE A CA 1
ATOM 547 C C . ILE A 1 70 ? 6.007 2.240 -16.746 1.00 98.25 70 ILE A C 1
ATOM 549 O O . ILE A 1 70 ? 5.122 2.672 -17.484 1.00 98.25 70 ILE A O 1
ATOM 553 N N . ALA A 1 71 ? 5.787 1.238 -15.891 1.00 98.38 71 ALA A N 1
ATOM 554 C CA . ALA A 1 71 ? 4.497 0.562 -15.776 1.00 98.38 71 ALA A CA 1
ATOM 555 C C . ALA A 1 71 ? 3.371 1.532 -15.386 1.00 98.38 71 ALA A C 1
ATOM 557 O O . ALA A 1 71 ? 2.290 1.489 -15.972 1.00 98.38 71 ALA A O 1
ATOM 558 N N . ALA A 1 72 ? 3.626 2.429 -14.429 1.00 98.38 72 ALA A N 1
ATOM 559 C CA . ALA A 1 72 ? 2.675 3.458 -14.016 1.00 98.38 72 ALA A CA 1
ATOM 560 C C . ALA A 1 72 ? 2.377 4.451 -15.153 1.00 98.38 72 ALA A C 1
ATOM 562 O O . ALA A 1 72 ? 1.216 4.801 -15.375 1.00 98.38 72 ALA A O 1
ATOM 563 N N . ALA A 1 73 ? 3.401 4.887 -15.894 1.00 98.12 73 ALA A N 1
ATOM 564 C CA . ALA A 1 73 ? 3.231 5.785 -17.033 1.00 98.12 73 ALA A CA 1
ATOM 565 C C . ALA A 1 73 ? 2.415 5.137 -18.164 1.00 98.12 73 ALA A C 1
ATOM 567 O O . ALA A 1 73 ? 1.498 5.765 -18.693 1.00 98.12 73 ALA A O 1
ATOM 568 N N . GLU A 1 74 ? 2.700 3.876 -18.504 1.00 98.25 74 GLU A N 1
ATOM 569 C CA . GLU A 1 74 ? 1.947 3.151 -19.529 1.00 98.25 74 GLU A CA 1
ATOM 570 C C . GLU A 1 74 ? 0.497 2.899 -19.102 1.00 98.25 74 GLU A C 1
ATOM 572 O O . GLU A 1 74 ? -0.406 3.171 -19.888 1.00 98.25 74 GLU A O 1
ATOM 577 N N . ALA A 1 75 ? 0.257 2.469 -17.858 1.00 98.12 75 ALA A N 1
ATOM 578 C CA . ALA A 1 75 ? -1.091 2.256 -17.327 1.00 98.12 75 ALA A CA 1
ATOM 579 C C . ALA A 1 75 ? -1.932 3.543 -17.329 1.00 98.12 75 ALA A C 1
ATOM 581 O O . ALA A 1 75 ? -3.113 3.520 -17.676 1.00 98.12 75 ALA A O 1
ATOM 582 N N . GLN A 1 76 ? -1.312 4.680 -16.994 1.00 98.06 76 GLN A N 1
ATOM 583 C CA . GLN A 1 76 ? -1.952 5.996 -17.016 1.00 98.06 76 GLN A CA 1
ATOM 584 C C . GLN A 1 76 ? -2.306 6.470 -18.435 1.00 98.06 76 GLN A C 1
ATOM 586 O O . GLN A 1 76 ? -3.254 7.240 -18.591 1.00 98.06 76 GLN A O 1
ATOM 591 N N . ALA A 1 77 ? -1.544 6.049 -19.448 1.00 97.69 77 ALA A N 1
ATOM 592 C CA . ALA A 1 77 ? -1.737 6.452 -20.840 1.00 97.69 77 ALA A CA 1
ATOM 593 C C . ALA A 1 77 ? -2.869 5.687 -21.557 1.00 97.69 77 ALA A C 1
ATOM 595 O O . ALA A 1 77 ? -3.256 6.075 -22.662 1.00 97.69 77 ALA A O 1
ATOM 596 N N . LEU A 1 78 ? -3.399 4.614 -20.958 1.00 97.75 78 LEU A N 1
ATOM 597 C CA . LEU A 1 78 ? -4.522 3.849 -21.509 1.00 97.75 78 LEU A CA 1
ATOM 598 C C . LEU A 1 78 ? -5.838 4.645 -21.445 1.00 97.75 78 LEU A C 1
ATOM 600 O O . LEU A 1 78 ? -5.994 5.573 -20.650 1.00 97.75 78 LEU A O 1
ATOM 604 N N . GLN A 1 79 ? -6.804 4.277 -22.291 1.00 96.75 79 GLN A N 1
ATOM 605 C CA . GLN A 1 79 ? -8.141 4.880 -22.333 1.00 96.75 79 GLN A CA 1
ATOM 606 C C . GLN A 1 79 ? -9.220 3.779 -22.259 1.00 96.75 79 GLN A C 1
ATOM 608 O O . GLN A 1 79 ? -9.514 3.165 -23.288 1.00 96.75 79 GLN A O 1
ATOM 613 N N . PRO A 1 80 ? -9.815 3.514 -21.074 1.00 96.00 80 PRO A N 1
ATOM 614 C CA . PRO A 1 80 ? -9.533 4.150 -19.777 1.00 96.00 80 PRO A CA 1
ATOM 615 C C . PRO A 1 80 ? -8.176 3.719 -19.176 1.00 96.00 80 PRO A C 1
ATOM 617 O O . PRO A 1 80 ? -7.667 2.662 -19.555 1.00 96.00 80 PRO A O 1
ATOM 620 N N . PRO A 1 81 ? -7.593 4.499 -18.240 1.00 97.44 81 PRO A N 1
ATOM 621 C CA . PRO A 1 81 ? -6.396 4.087 -17.507 1.00 97.44 81 PRO A CA 1
ATOM 622 C C . PRO A 1 81 ? -6.592 2.752 -16.777 1.00 97.44 81 PRO A C 1
ATOM 624 O O . PRO A 1 81 ? -7.646 2.533 -16.174 1.00 97.44 81 PRO A O 1
ATOM 627 N N . ASP A 1 82 ? -5.571 1.889 -16.762 1.00 97.38 82 ASP A N 1
ATOM 628 C CA . ASP A 1 82 ? -5.571 0.707 -15.886 1.00 97.38 82 ASP A CA 1
ATOM 629 C C . ASP A 1 82 ? -5.201 1.145 -14.462 1.00 97.38 82 ASP A C 1
ATOM 631 O O . ASP A 1 82 ? -4.028 1.258 -14.091 1.00 97.38 82 ASP A O 1
ATOM 635 N N . GLN A 1 83 ? -6.228 1.427 -13.659 1.00 95.25 83 GLN A N 1
ATOM 636 C CA . GLN A 1 83 ? -6.062 1.902 -12.287 1.00 95.25 83 GLN A CA 1
ATOM 637 C C . GLN A 1 83 ? -5.339 0.884 -11.395 1.00 95.25 83 GLN A C 1
ATOM 639 O O . GLN A 1 83 ? -4.565 1.289 -10.528 1.00 95.25 83 GLN A O 1
ATOM 644 N N . GLN A 1 84 ? -5.540 -0.419 -11.612 1.00 94.88 84 GLN A N 1
ATOM 645 C CA . GLN A 1 84 ? -4.917 -1.445 -10.781 1.00 94.88 84 GLN A CA 1
ATOM 646 C C . GLN A 1 84 ? -3.404 -1.492 -11.015 1.00 94.88 84 GLN A C 1
ATOM 648 O O . GLN A 1 84 ? -2.632 -1.480 -10.056 1.00 94.88 84 GLN A O 1
ATOM 653 N N . VAL A 1 85 ? -2.955 -1.507 -12.276 1.00 96.62 85 VAL A N 1
ATOM 654 C CA . VAL A 1 85 ? -1.515 -1.461 -12.591 1.00 96.62 85 VAL A CA 1
ATOM 655 C C . VAL A 1 85 ? -0.898 -0.145 -12.155 1.00 96.62 85 VAL A C 1
ATOM 657 O O . VAL A 1 85 ? 0.206 -0.155 -11.615 1.00 96.62 85 VAL A O 1
ATOM 660 N N . LEU A 1 86 ? -1.599 0.973 -12.352 1.00 97.38 86 LEU A N 1
ATOM 661 C CA . LEU A 1 86 ? -1.123 2.278 -11.912 1.00 97.38 86 LEU A CA 1
ATOM 662 C C . LEU A 1 86 ? -0.865 2.294 -10.400 1.00 97.38 86 LEU A C 1
ATOM 664 O O . LEU A 1 86 ? 0.232 2.659 -9.979 1.00 97.38 86 LEU A O 1
ATOM 668 N N . VAL A 1 87 ? -1.842 1.876 -9.591 1.00 95.94 87 VAL A N 1
ATOM 669 C CA . VAL A 1 87 ? -1.707 1.865 -8.129 1.00 95.94 87 VAL A CA 1
ATOM 670 C C . VAL A 1 87 ? -0.606 0.908 -7.680 1.00 95.94 87 VAL A C 1
ATOM 672 O O . VAL A 1 87 ? 0.278 1.327 -6.931 1.00 95.94 87 VAL A O 1
ATOM 675 N N . ASP A 1 88 ? -0.619 -0.342 -8.155 1.00 95.56 88 ASP A N 1
ATOM 676 C CA . ASP A 1 88 ? 0.391 -1.338 -7.777 1.00 95.56 88 ASP A CA 1
ATOM 677 C C . ASP A 1 88 ? 1.811 -0.826 -8.059 1.00 95.56 88 ASP A C 1
ATOM 679 O O . ASP A 1 88 ? 2.703 -0.943 -7.218 1.00 95.56 88 ASP A O 1
ATOM 683 N N . SER A 1 89 ? 2.021 -0.240 -9.239 1.00 97.50 89 SER A N 1
ATOM 684 C CA . SER A 1 89 ? 3.322 0.270 -9.662 1.00 97.50 89 SER A CA 1
ATOM 685 C C . SER A 1 89 ? 3.750 1.507 -8.871 1.00 97.50 89 SER A C 1
ATOM 687 O O . SER A 1 89 ? 4.918 1.619 -8.506 1.00 97.50 89 SER A O 1
ATOM 689 N N . LEU A 1 90 ? 2.832 2.420 -8.538 1.00 97.75 90 LEU A N 1
ATOM 690 C CA . LEU A 1 90 ? 3.149 3.568 -7.680 1.00 97.75 90 LEU A CA 1
ATOM 691 C C . LEU A 1 90 ? 3.573 3.122 -6.274 1.00 97.75 90 LEU A C 1
ATOM 693 O O . LEU A 1 90 ? 4.587 3.610 -5.771 1.00 97.75 90 LEU A O 1
ATOM 697 N N . VAL A 1 91 ? 2.845 2.174 -5.670 1.00 94.94 91 VAL A N 1
ATOM 698 C CA . VAL A 1 91 ? 3.195 1.603 -4.358 1.00 94.94 91 VAL A CA 1
ATOM 699 C C . VAL A 1 91 ? 4.544 0.889 -4.430 1.00 94.94 91 VAL A C 1
ATOM 701 O O . VAL A 1 91 ? 5.412 1.152 -3.602 1.00 94.94 91 VAL A O 1
ATOM 704 N N . LEU A 1 92 ? 4.766 0.044 -5.439 1.00 94.88 92 LEU A N 1
ATOM 705 C CA . LEU A 1 92 ? 6.022 -0.691 -5.604 1.00 94.88 92 LEU A CA 1
ATOM 706 C C . LEU A 1 92 ? 7.227 0.245 -5.789 1.00 94.88 92 LEU A C 1
ATOM 708 O O . LEU A 1 92 ? 8.262 0.055 -5.152 1.00 94.88 92 LEU A O 1
ATOM 712 N N . GLY A 1 93 ? 7.083 1.285 -6.615 1.00 95.81 93 GLY A N 1
ATOM 713 C CA . GLY A 1 93 ? 8.124 2.289 -6.828 1.00 95.81 93 GLY A CA 1
ATOM 714 C C . GLY A 1 93 ? 8.415 3.131 -5.582 1.00 95.81 93 GLY A C 1
ATOM 715 O O . GLY A 1 93 ? 9.561 3.534 -5.380 1.00 95.81 93 GLY A O 1
ATOM 716 N N . ALA A 1 94 ? 7.411 3.387 -4.735 1.00 94.50 94 ALA A N 1
ATOM 717 C CA . ALA A 1 94 ? 7.606 4.033 -3.438 1.00 94.50 94 ALA A CA 1
ATOM 718 C C . ALA A 1 94 ? 8.325 3.101 -2.452 1.00 94.50 94 ALA A C 1
ATOM 720 O O . ALA A 1 94 ? 9.303 3.505 -1.831 1.00 94.50 94 ALA A O 1
ATOM 721 N N . MET A 1 95 ? 7.905 1.836 -2.361 1.00 91.50 95 MET A N 1
ATOM 722 C CA . MET A 1 95 ? 8.554 0.826 -1.519 1.00 91.50 95 MET A CA 1
ATOM 723 C C . MET A 1 95 ? 10.040 0.682 -1.855 1.00 91.50 95 MET A C 1
ATOM 725 O O . MET A 1 95 ? 10.872 0.780 -0.962 1.00 91.50 95 MET A O 1
ATOM 729 N N . ALA A 1 96 ? 10.385 0.527 -3.135 1.00 92.81 96 ALA A N 1
ATOM 730 C CA . ALA A 1 96 ? 11.774 0.375 -3.564 1.00 92.81 96 ALA A CA 1
ATOM 731 C C . ALA A 1 96 ? 12.649 1.587 -3.196 1.00 92.81 96 ALA A C 1
ATOM 733 O O . ALA A 1 96 ? 13.763 1.408 -2.710 1.00 92.81 96 ALA A O 1
ATOM 734 N N . ARG A 1 97 ? 12.125 2.814 -3.337 1.00 92.69 97 ARG A N 1
ATOM 735 C CA . ARG A 1 97 ? 12.800 4.048 -2.886 1.00 92.69 97 ARG A CA 1
ATOM 736 C C . ARG A 1 97 ? 13.068 4.038 -1.383 1.00 92.69 97 ARG A C 1
ATOM 738 O O . ARG A 1 97 ? 14.153 4.405 -0.945 1.00 92.69 97 ARG A O 1
ATOM 745 N N . LEU A 1 98 ? 12.093 3.593 -0.593 1.00 87.81 98 LEU A N 1
ATOM 746 C CA . LEU A 1 98 ? 12.187 3.561 0.867 1.00 87.81 98 LEU A CA 1
ATOM 747 C C . LEU A 1 98 ? 13.062 2.425 1.396 1.00 87.81 98 LEU A C 1
ATOM 749 O O . LEU A 1 98 ? 13.637 2.568 2.478 1.00 87.81 98 LEU A O 1
ATOM 753 N N . SER A 1 99 ? 13.163 1.325 0.651 1.00 87.00 99 SER A N 1
ATOM 754 C CA . SER A 1 99 ? 14.003 0.169 0.969 1.00 87.00 99 SER A CA 1
ATOM 755 C C . SER A 1 99 ? 15.480 0.367 0.622 1.00 87.00 99 SER A C 1
ATOM 757 O O . SER A 1 99 ? 16.302 -0.426 1.080 1.00 87.00 99 SER A O 1
ATOM 759 N N . ARG A 1 100 ? 15.849 1.427 -0.116 1.00 85.81 100 ARG A N 1
ATOM 760 C CA . ARG A 1 100 ? 17.258 1.812 -0.279 1.00 85.81 100 ARG A CA 1
ATOM 761 C C . ARG A 1 100 ? 17.905 2.040 1.091 1.00 85.81 100 ARG A C 1
ATOM 763 O O . ARG A 1 100 ? 17.308 2.638 1.987 1.00 85.81 100 ARG A O 1
ATOM 770 N N . SER A 1 101 ? 19.138 1.575 1.247 1.00 78.38 101 SER A N 1
ATOM 771 C CA . SER A 1 101 ? 19.927 1.711 2.474 1.00 78.38 101 SER A CA 1
ATOM 772 C C . SER A 1 101 ? 21.180 2.548 2.232 1.00 78.38 101 SER A C 1
ATOM 774 O O . SER A 1 101 ? 21.730 2.539 1.135 1.00 78.38 101 SER A O 1
ATOM 776 N N . GLY A 1 102 ? 21.684 3.210 3.274 1.00 78.62 102 GLY A N 1
ATOM 777 C CA . GLY A 1 102 ? 22.944 3.951 3.202 1.00 78.62 102 GLY A CA 1
ATOM 778 C C . GLY A 1 102 ? 22.814 5.314 2.500 1.00 78.62 102 GLY A C 1
ATOM 779 O O . GLY A 1 102 ? 21.742 5.917 2.541 1.00 78.62 102 GLY A O 1
ATOM 780 N N . PRO A 1 103 ? 23.895 5.835 1.887 1.00 79.31 103 PRO A N 1
ATOM 781 C CA . PRO A 1 103 ? 23.958 7.215 1.390 1.00 79.31 103 PRO A CA 1
ATOM 782 C C . PRO A 1 103 ? 23.000 7.508 0.224 1.00 79.31 103 PRO A C 1
ATOM 784 O O . PRO A 1 103 ? 22.755 8.668 -0.090 1.00 79.31 103 PRO A O 1
ATOM 787 N N . GLU A 1 104 ? 22.448 6.473 -0.409 1.00 79.00 104 GLU A N 1
ATOM 788 C CA . GLU A 1 104 ? 21.495 6.586 -1.518 1.00 79.00 104 GLU A CA 1
ATOM 789 C C . GLU A 1 104 ? 20.084 6.979 -1.061 1.00 79.00 104 GLU A C 1
ATOM 791 O O . GLU A 1 104 ? 19.277 7.447 -1.867 1.00 79.00 104 GLU A O 1
ATOM 796 N N . LYS A 1 105 ? 19.763 6.804 0.228 1.00 84.31 105 LYS A N 1
ATOM 797 C CA . LYS A 1 105 ? 18.487 7.240 0.797 1.00 84.31 105 LYS A CA 1
ATOM 798 C C . LYS A 1 105 ? 18.551 8.732 1.123 1.00 84.31 105 LYS A C 1
ATOM 800 O O . LYS A 1 105 ? 18.817 9.132 2.253 1.00 84.31 105 LYS A O 1
ATOM 805 N N . THR A 1 106 ? 18.327 9.551 0.103 1.00 89.31 106 THR A N 1
ATOM 806 C CA . THR A 1 106 ? 18.280 11.014 0.215 1.00 89.31 106 THR A CA 1
ATOM 807 C C . THR A 1 106 ? 16.893 11.507 0.637 1.00 89.31 106 THR A C 1
ATOM 809 O O . THR A 1 106 ? 15.896 10.804 0.459 1.00 89.31 106 THR A O 1
ATOM 812 N N . GLN A 1 107 ? 16.805 12.745 1.139 1.00 88.94 107 GLN A N 1
ATOM 813 C CA . GLN A 1 107 ? 15.515 13.399 1.402 1.00 88.94 107 GLN A CA 1
ATOM 814 C C . GLN A 1 107 ? 14.654 13.479 0.132 1.00 88.94 107 GLN A C 1
ATOM 816 O O . GLN A 1 107 ? 13.468 13.180 0.175 1.00 88.94 107 GLN A O 1
ATOM 821 N N . GLU A 1 108 ? 15.267 13.780 -1.013 1.00 91.81 108 GLU A N 1
ATOM 822 C CA . GLU A 1 108 ? 14.595 13.785 -2.319 1.00 91.81 108 GLU A CA 1
ATOM 823 C C . GLU A 1 108 ? 13.948 12.426 -2.637 1.00 91.81 108 GLU A C 1
ATOM 825 O O . GLU A 1 108 ? 12.783 12.362 -3.019 1.00 91.81 108 GLU A O 1
ATOM 830 N N . THR A 1 109 ? 14.660 11.321 -2.386 1.00 90.31 109 THR A N 1
ATOM 831 C CA . THR A 1 109 ? 14.123 9.963 -2.582 1.00 90.31 109 THR A CA 1
ATOM 832 C C . THR A 1 109 ? 12.918 9.688 -1.671 1.00 90.31 109 THR A C 1
ATOM 834 O O . THR A 1 109 ? 11.965 9.018 -2.079 1.00 90.31 109 THR A O 1
ATOM 837 N N . ILE A 1 110 ? 12.947 10.206 -0.439 1.00 90.44 110 ILE A N 1
ATOM 838 C CA . ILE A 1 110 ? 11.842 10.101 0.522 1.00 90.44 110 ILE A CA 1
ATOM 839 C C . ILE A 1 110 ? 10.632 10.915 0.041 1.00 90.44 110 ILE A C 1
ATOM 841 O O . ILE A 1 110 ? 9.513 10.397 0.036 1.00 90.44 110 ILE A O 1
ATOM 845 N N . ASP A 1 111 ? 10.851 12.146 -0.415 1.00 92.00 111 ASP A N 1
ATOM 846 C CA . ASP A 1 111 ? 9.798 13.034 -0.910 1.00 92.00 111 ASP A CA 1
ATOM 847 C C . ASP A 1 111 ? 9.129 12.464 -2.170 1.00 92.00 111 ASP A C 1
ATOM 849 O O . ASP A 1 111 ? 7.902 12.476 -2.284 1.00 92.00 111 ASP A O 1
ATOM 853 N N . GLU A 1 112 ? 9.899 11.876 -3.090 1.00 93.94 112 GLU A N 1
ATOM 854 C CA . GLU A 1 112 ? 9.349 11.174 -4.254 1.00 93.94 112 GLU A CA 1
ATOM 855 C C . GLU A 1 112 ? 8.480 9.972 -3.860 1.00 93.94 112 GLU A C 1
ATOM 857 O O . GLU A 1 112 ? 7.424 9.735 -4.458 1.00 93.94 112 GLU A O 1
ATOM 862 N N . ALA A 1 113 ? 8.911 9.189 -2.866 1.00 93.56 113 ALA A N 1
ATOM 863 C CA . ALA A 1 113 ? 8.124 8.066 -2.366 1.00 93.56 113 ALA A CA 1
ATOM 864 C C . ALA A 1 113 ? 6.806 8.553 -1.744 1.00 93.56 113 ALA A C 1
ATOM 866 O O . ALA A 1 113 ? 5.747 7.993 -2.033 1.00 93.56 113 ALA A O 1
ATOM 867 N N . ILE A 1 114 ? 6.857 9.633 -0.958 1.00 93.19 114 ILE A N 1
ATOM 868 C CA . ILE A 1 114 ? 5.682 10.299 -0.387 1.00 93.19 114 ILE A CA 1
ATOM 869 C C . ILE A 1 114 ? 4.709 10.737 -1.484 1.00 93.19 114 ILE A C 1
ATOM 871 O O . ILE A 1 114 ? 3.539 10.368 -1.429 1.00 93.19 114 ILE A O 1
ATOM 875 N N . GLN A 1 115 ? 5.181 11.461 -2.501 1.00 95.38 115 GLN A N 1
ATOM 876 C CA . GLN A 1 115 ? 4.326 11.970 -3.580 1.00 95.38 115 GLN A CA 1
ATOM 877 C C . GLN A 1 115 ? 3.594 10.844 -4.320 1.00 95.38 115 GLN A C 1
ATOM 879 O O . GLN A 1 115 ? 2.435 10.989 -4.713 1.00 95.38 115 GLN A O 1
ATOM 884 N N . ARG A 1 116 ? 4.250 9.693 -4.497 1.00 96.00 116 ARG A N 1
ATOM 885 C CA . ARG A 1 116 ? 3.639 8.513 -5.124 1.00 96.00 116 ARG A CA 1
ATOM 886 C C . ARG A 1 116 ? 2.549 7.905 -4.262 1.00 96.00 116 ARG A C 1
ATOM 888 O O . ARG A 1 116 ? 1.489 7.578 -4.789 1.00 96.00 116 ARG A O 1
ATOM 895 N N . LEU A 1 117 ? 2.796 7.770 -2.963 1.00 95.06 117 LEU A N 1
ATOM 896 C CA . LEU A 1 117 ? 1.806 7.261 -2.016 1.00 95.06 117 LEU A CA 1
ATOM 897 C C . LEU A 1 117 ? 0.613 8.217 -1.902 1.00 95.06 117 LEU A C 1
ATOM 899 O O . LEU A 1 117 ? -0.524 7.761 -1.953 1.00 95.06 117 LEU A O 1
ATOM 903 N N . ASP A 1 118 ? 0.854 9.529 -1.864 1.00 94.69 118 ASP A N 1
ATOM 904 C CA . ASP A 1 118 ? -0.202 10.549 -1.848 1.00 94.69 118 ASP A CA 1
ATOM 905 C C . ASP A 1 11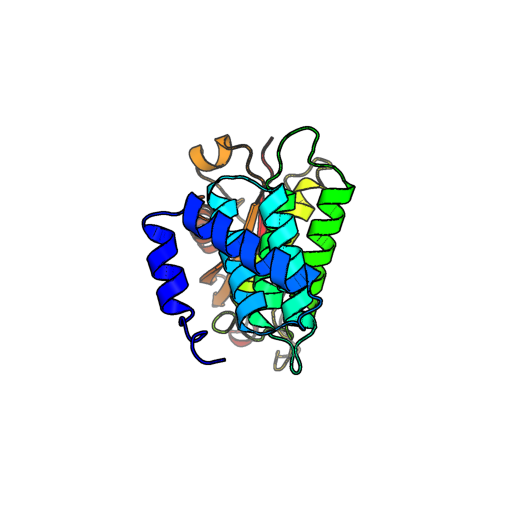8 ? -1.046 10.496 -3.133 1.00 94.69 118 ASP A C 1
ATOM 907 O O . ASP A 1 118 ? -2.275 10.565 -3.079 1.00 94.69 118 ASP A O 1
ATOM 911 N N . ARG A 1 119 ? -0.415 10.264 -4.293 1.00 96.00 119 ARG A N 1
ATOM 912 C CA . ARG A 1 119 ? -1.139 10.023 -5.550 1.00 96.00 119 ARG A CA 1
ATOM 913 C C . ARG A 1 119 ? -1.991 8.758 -5.493 1.00 96.00 119 ARG A C 1
ATOM 915 O O . ARG A 1 119 ? -3.108 8.786 -5.994 1.00 96.00 119 ARG A O 1
ATOM 922 N N . VAL A 1 120 ? -1.495 7.666 -4.907 1.00 95.38 120 VAL A N 1
ATOM 923 C CA . VAL A 1 120 ? -2.294 6.443 -4.715 1.00 95.38 120 VAL A CA 1
ATOM 924 C C . VAL A 1 120 ? -3.504 6.738 -3.839 1.00 95.38 120 VAL A C 1
ATOM 926 O O . VAL A 1 120 ? -4.615 6.419 -4.242 1.00 95.38 120 VAL A O 1
ATOM 929 N N . ILE A 1 121 ? -3.307 7.390 -2.692 1.00 93.75 121 ILE A N 1
ATOM 930 C CA . ILE A 1 121 ? -4.383 7.740 -1.756 1.00 93.75 121 ILE A CA 1
ATOM 931 C C . ILE A 1 121 ? -5.459 8.582 -2.456 1.00 93.75 121 ILE A C 1
ATOM 933 O O . ILE A 1 121 ? -6.643 8.291 -2.320 1.00 93.75 121 ILE A O 1
ATOM 937 N N . ALA A 1 122 ? -5.061 9.557 -3.278 1.00 93.56 122 ALA A N 1
ATOM 938 C CA . ALA A 1 122 ? -5.984 10.413 -4.025 1.00 93.56 122 ALA A CA 1
ATOM 939 C C . ALA A 1 122 ? -6.806 9.685 -5.111 1.00 93.56 122 ALA A C 1
ATOM 941 O O . ALA A 1 122 ? -7.809 10.228 -5.574 1.00 93.56 122 ALA A O 1
ATOM 942 N N . LEU A 1 123 ? -6.399 8.482 -5.540 1.00 93.62 123 LEU A N 1
ATOM 943 C CA . LEU A 1 123 ? -7.144 7.675 -6.518 1.00 93.62 123 LEU A CA 1
ATOM 944 C C . LEU A 1 123 ? -8.296 6.879 -5.892 1.00 93.62 123 LEU A C 1
ATOM 946 O O . LEU A 1 123 ? -9.146 6.376 -6.630 1.00 93.62 123 LEU A O 1
ATOM 950 N N . TYR A 1 124 ? -8.329 6.738 -4.565 1.00 92.12 124 TYR A N 1
ATOM 951 C CA . TYR A 1 124 ? -9.385 6.003 -3.880 1.00 92.12 124 TYR A CA 1
ATOM 952 C C . TYR A 1 124 ? -10.452 6.953 -3.334 1.00 92.12 124 TYR A C 1
ATOM 954 O O . TYR A 1 124 ? -10.126 8.005 -2.781 1.00 92.12 124 TYR A O 1
ATOM 962 N N . PRO A 1 125 ? -11.742 6.591 -3.447 1.00 90.00 125 PRO A N 1
ATOM 963 C CA . PRO A 1 125 ? -12.782 7.313 -2.733 1.00 90.00 125 PRO A CA 1
ATOM 964 C C . PRO A 1 125 ? -12.611 7.128 -1.215 1.00 90.00 125 PRO A C 1
ATOM 966 O O . PRO A 1 125 ? -11.978 6.155 -0.780 1.00 90.00 125 PRO A O 1
ATOM 969 N N . PRO A 1 126 ? -13.228 8.001 -0.396 1.00 87.69 126 PRO A N 1
ATOM 970 C CA . PRO A 1 126 ? -13.383 7.741 1.027 1.00 87.69 126 PRO A CA 1
ATOM 971 C C . PRO A 1 126 ? -13.965 6.342 1.247 1.00 87.69 126 PRO A C 1
ATOM 973 O O . PRO A 1 126 ? -14.972 5.965 0.642 1.00 87.69 126 PRO A O 1
ATOM 976 N N . GLN A 1 127 ? -13.282 5.558 2.070 1.00 89.69 127 GLN A N 1
ATOM 977 C CA . GLN A 1 127 ? -13.698 4.205 2.408 1.00 89.69 127 GLN A CA 1
ATOM 978 C C . GLN A 1 127 ? -14.843 4.276 3.429 1.00 89.69 127 GLN A C 1
ATOM 980 O O . GLN A 1 127 ? -14.926 5.241 4.179 1.00 89.69 127 GLN A O 1
ATOM 985 N N . ARG A 1 128 ? -15.750 3.295 3.460 1.00 86.88 128 ARG A N 1
ATOM 986 C CA . ARG A 1 128 ? -16.955 3.378 4.311 1.00 86.88 128 ARG A CA 1
ATOM 987 C C . ARG A 1 128 ? -16.884 2.532 5.571 1.00 86.88 128 ARG A C 1
ATOM 989 O O . ARG A 1 128 ? -17.261 3.025 6.628 1.00 86.88 128 ARG A O 1
ATOM 996 N N . ASP A 1 129 ? -16.397 1.306 5.445 1.00 91.19 129 ASP A N 1
ATOM 997 C CA . ASP A 1 129 ? -16.364 0.323 6.523 1.00 91.19 129 ASP A CA 1
ATOM 998 C C . ASP A 1 129 ? -15.106 -0.547 6.445 1.00 91.19 129 ASP A C 1
ATOM 1000 O O . ASP A 1 129 ? -14.501 -0.706 5.381 1.00 91.19 129 ASP A O 1
ATOM 1004 N N . ILE A 1 130 ? -14.703 -1.097 7.591 1.00 92.94 130 ILE A N 1
ATOM 1005 C CA . ILE A 1 130 ? -13.459 -1.872 7.729 1.00 92.94 130 ILE A CA 1
ATOM 1006 C C . ILE A 1 130 ? -13.485 -3.129 6.843 1.00 92.94 130 ILE A C 1
ATOM 1008 O O . ILE A 1 130 ? -12.443 -3.555 6.346 1.00 92.94 130 ILE A O 1
ATOM 1012 N N . ASP A 1 131 ? -14.665 -3.716 6.629 1.00 91.94 131 ASP A N 1
ATOM 1013 C CA . ASP A 1 131 ? -14.841 -4.966 5.879 1.00 91.94 131 ASP A CA 1
ATOM 1014 C C . ASP A 1 131 ? -14.616 -4.813 4.370 1.00 91.94 131 ASP A C 1
ATOM 1016 O O . ASP A 1 131 ? -14.160 -5.749 3.709 1.00 91.94 131 ASP A O 1
ATOM 1020 N N . SER A 1 132 ? -14.916 -3.639 3.820 1.00 92.44 132 SER A N 1
ATOM 1021 C CA . SER A 1 132 ? -14.709 -3.307 2.408 1.00 92.44 132 SER A CA 1
ATOM 1022 C C . S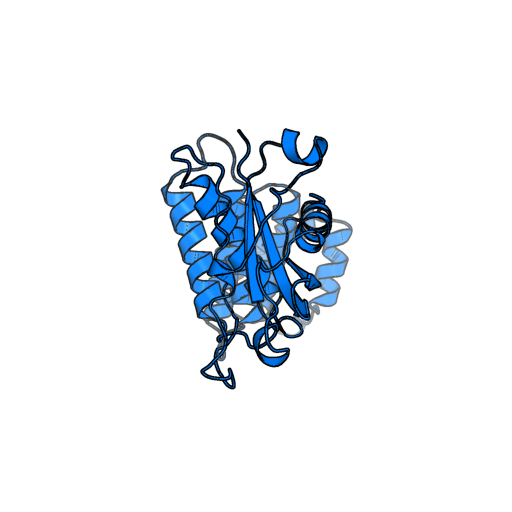ER A 1 132 ? -13.464 -2.460 2.148 1.00 92.44 132 SER A C 1
ATOM 1024 O O . SER A 1 132 ? -13.266 -2.012 1.016 1.00 92.44 132 SER A O 1
ATOM 1026 N N . PHE A 1 133 ? -12.614 -2.252 3.160 1.00 93.50 133 PHE A N 1
ATOM 1027 C CA . PHE A 1 133 ? -11.420 -1.421 3.035 1.00 93.50 133 PHE A CA 1
ATOM 1028 C C . PHE A 1 133 ? -10.495 -1.945 1.929 1.00 93.50 133 PHE A C 1
ATOM 1030 O O . PHE A 1 133 ? -10.053 -3.097 1.957 1.00 93.50 133 PHE A O 1
ATOM 1037 N N . ASP A 1 134 ? -10.155 -1.085 0.966 1.00 93.88 134 ASP A N 1
ATOM 1038 C CA . ASP A 1 134 ? -9.311 -1.491 -0.152 1.00 93.88 134 ASP A CA 1
ATOM 1039 C C . ASP A 1 134 ? -7.881 -1.873 0.306 1.00 93.88 134 ASP A C 1
ATOM 1041 O O . ASP A 1 134 ? -7.163 -1.056 0.901 1.00 93.88 134 ASP A O 1
ATOM 1045 N N . PRO A 1 135 ? -7.406 -3.098 0.010 1.00 92.50 135 PRO A N 1
ATOM 1046 C CA . PRO A 1 135 ? -6.121 -3.583 0.505 1.00 92.50 135 PRO A CA 1
ATOM 1047 C C . PRO A 1 135 ? -4.906 -2.867 -0.105 1.00 92.50 135 PRO A C 1
ATOM 1049 O O . PRO A 1 135 ? -3.826 -2.882 0.492 1.00 92.50 135 PRO A O 1
ATOM 1052 N N . LEU A 1 136 ? -5.024 -2.262 -1.292 1.00 90.44 136 LEU A N 1
ATOM 1053 C CA . LEU A 1 136 ? -3.942 -1.479 -1.895 1.00 90.44 136 LEU A CA 1
ATOM 1054 C C . LEU A 1 136 ? -3.862 -0.089 -1.268 1.00 90.44 136 LEU A C 1
ATOM 1056 O O . LEU A 1 136 ? -2.757 0.368 -0.963 1.00 90.44 136 LEU A O 1
ATOM 1060 N N . LEU A 1 137 ? -5.007 0.544 -1.001 1.00 92.88 137 LEU A N 1
ATOM 1061 C CA . LEU A 1 137 ? -5.047 1.775 -0.212 1.00 92.88 137 LEU A CA 1
ATOM 1062 C C . LEU A 1 137 ? -4.470 1.548 1.190 1.00 92.88 137 LEU A C 1
ATOM 1064 O O . LEU A 1 137 ? -3.640 2.338 1.641 1.00 92.88 137 LEU A O 1
ATOM 1068 N N . ALA A 1 138 ? -4.848 0.452 1.856 1.00 93.06 138 ALA A N 1
ATOM 1069 C CA . ALA A 1 138 ? -4.342 0.109 3.184 1.00 93.06 138 ALA A CA 1
ATOM 1070 C C . ALA A 1 138 ? -2.808 0.022 3.197 1.00 93.06 138 ALA A C 1
ATOM 1072 O O . ALA A 1 138 ? -2.148 0.617 4.051 1.00 93.06 138 ALA A O 1
ATOM 1073 N N . LYS A 1 139 ? -2.222 -0.649 2.197 1.00 91.19 139 LYS A N 1
ATOM 1074 C CA . LYS A 1 139 ? -0.764 -0.714 2.019 1.00 91.19 139 LYS A CA 1
ATOM 1075 C C . LYS A 1 139 ? -0.147 0.663 1.791 1.00 91.19 139 LYS A C 1
ATOM 1077 O O . LYS A 1 139 ? 0.883 0.959 2.392 1.00 91.19 139 LYS A O 1
ATOM 1082 N N . ALA A 1 140 ? -0.747 1.498 0.943 1.00 91.38 140 ALA A N 1
ATOM 1083 C CA . ALA A 1 140 ? -0.231 2.837 0.673 1.00 91.38 140 ALA A CA 1
ATOM 1084 C C . ALA A 1 140 ? -0.220 3.711 1.938 1.00 91.38 140 ALA A C 1
ATOM 1086 O O . ALA A 1 140 ? 0.787 4.359 2.222 1.00 91.38 140 ALA A O 1
ATOM 1087 N N . LEU A 1 141 ? -1.293 3.665 2.735 1.00 91.94 141 LEU A N 1
ATOM 1088 C CA . LEU A 1 141 ? -1.394 4.367 4.017 1.00 91.94 141 LEU A CA 1
ATOM 1089 C C . LEU A 1 141 ? -0.349 3.879 5.025 1.00 91.94 141 LEU A C 1
ATOM 1091 O O . LEU A 1 141 ? 0.327 4.700 5.640 1.00 91.94 141 LEU A O 1
ATOM 1095 N N . VAL A 1 142 ? -0.155 2.561 5.148 1.00 90.56 142 VAL A N 1
ATOM 1096 C CA . VAL A 1 142 ? 0.889 1.985 6.014 1.00 90.56 142 VAL A CA 1
ATOM 1097 C C . VAL A 1 142 ? 2.272 2.480 5.621 1.00 90.56 142 VAL A C 1
ATOM 1099 O O . VAL A 1 142 ? 3.029 2.941 6.476 1.00 90.56 142 VAL A O 1
ATOM 1102 N N . TRP A 1 143 ? 2.616 2.420 4.334 1.00 89.44 143 TRP A N 1
ATOM 1103 C CA . TRP A 1 143 ? 3.910 2.914 3.874 1.00 89.44 143 TRP A CA 1
ATOM 1104 C C . TRP A 1 143 ? 4.046 4.414 4.112 1.00 89.44 143 TRP A C 1
ATOM 1106 O O . TRP A 1 143 ? 5.085 4.854 4.593 1.00 89.44 143 TRP A O 1
ATOM 1116 N N . ARG A 1 144 ? 2.992 5.198 3.876 1.00 90.25 144 ARG A N 1
ATOM 1117 C CA . ARG A 1 144 ? 3.008 6.646 4.100 1.00 90.25 144 ARG A CA 1
ATOM 1118 C C . ARG A 1 144 ? 3.242 7.000 5.569 1.00 90.25 144 ARG A C 1
ATOM 1120 O O . ARG A 1 144 ? 4.092 7.848 5.846 1.00 90.25 144 ARG A O 1
ATOM 1127 N N . ALA A 1 145 ? 2.548 6.322 6.482 1.00 86.75 145 ALA A N 1
ATOM 1128 C CA . ALA A 1 145 ? 2.723 6.468 7.925 1.00 86.75 145 ALA A CA 1
ATOM 1129 C C . ALA A 1 145 ? 4.129 6.037 8.370 1.00 86.75 145 ALA A C 1
ATOM 1131 O O . ALA A 1 145 ? 4.774 6.733 9.149 1.00 86.75 145 ALA A O 1
ATOM 1132 N N . SER A 1 146 ? 4.648 4.941 7.804 1.00 84.94 146 SER A N 1
ATOM 1133 C CA . SER A 1 146 ? 6.018 4.478 8.063 1.00 84.94 146 SER A CA 1
ATOM 1134 C C . SER A 1 146 ? 7.040 5.560 7.708 1.00 84.94 146 SER A C 1
ATOM 1136 O O . SER A 1 146 ? 7.939 5.845 8.492 1.00 84.94 146 SER A O 1
ATOM 1138 N N . VAL A 1 147 ? 6.885 6.222 6.555 1.00 85.31 147 VAL A N 1
ATOM 1139 C CA . VAL A 1 147 ? 7.778 7.318 6.147 1.00 85.31 147 VAL A CA 1
ATOM 1140 C C . VAL A 1 147 ? 7.661 8.531 7.059 1.00 85.31 147 VAL A C 1
ATOM 1142 O O . VAL A 1 147 ? 8.678 9.117 7.418 1.00 85.31 147 VAL A O 1
ATOM 1145 N N . GLN A 1 148 ? 6.445 8.921 7.442 1.00 81.38 148 GLN A N 1
ATOM 1146 C CA . GLN A 1 148 ? 6.258 10.032 8.379 1.00 81.38 148 GLN A CA 1
ATOM 1147 C C . GLN A 1 148 ? 6.966 9.761 9.702 1.00 81.38 148 GLN A C 1
ATOM 1149 O O . GLN A 1 148 ? 7.622 10.656 10.227 1.00 81.38 148 GLN A O 1
ATOM 1154 N N . ALA A 1 149 ? 6.903 8.520 10.183 1.00 77.75 149 ALA A N 1
ATOM 1155 C CA . ALA A 1 149 ? 7.619 8.119 11.378 1.00 77.75 149 ALA A CA 1
ATOM 1156 C C . ALA A 1 149 ? 9.143 8.236 11.191 1.00 77.75 149 ALA A C 1
ATOM 1158 O O . ALA A 1 149 ? 9.815 8.759 12.070 1.00 77.75 149 ALA A O 1
ATOM 1159 N N . MET A 1 150 ? 9.684 7.863 10.020 1.00 76.06 150 MET A N 1
ATOM 1160 C CA . MET A 1 150 ? 11.114 8.041 9.708 1.00 76.06 150 MET A CA 1
ATOM 1161 C C . MET A 1 150 ? 11.580 9.501 9.733 1.00 76.06 150 MET A C 1
ATOM 1163 O O . MET A 1 150 ? 12.705 9.769 10.138 1.00 76.06 150 MET A O 1
ATOM 1167 N N . VAL A 1 151 ? 10.764 10.427 9.222 1.00 77.00 151 VAL A N 1
ATOM 1168 C CA . VAL A 1 151 ? 11.140 11.845 9.067 1.00 77.00 151 VAL A CA 1
ATOM 1169 C C . VAL A 1 151 ? 10.859 12.646 10.343 1.00 77.00 151 VAL A C 1
ATOM 1171 O O . VAL A 1 151 ? 11.544 13.623 10.624 1.00 77.00 151 VAL A O 1
ATOM 1174 N N . GLY A 1 152 ? 9.855 12.238 11.122 1.00 64.75 152 GLY A N 1
ATOM 1175 C CA . GLY A 1 152 ? 9.350 12.957 12.291 1.00 64.75 152 GLY A CA 1
ATOM 1176 C C . GLY A 1 152 ? 10.118 12.738 13.596 1.00 64.75 152 GLY A C 1
ATOM 1177 O O . GLY A 1 152 ? 9.586 13.094 14.642 1.00 64.75 152 GLY A O 1
ATOM 1178 N N . THR A 1 153 ? 11.324 12.159 13.579 1.00 52.41 153 THR A N 1
ATOM 1179 C CA . THR A 1 153 ? 12.105 11.815 14.785 1.00 52.41 153 THR A CA 1
ATOM 1180 C C . THR A 1 153 ? 12.709 13.034 15.504 1.00 52.41 153 THR A C 1
ATOM 1182 O O . THR A 1 153 ? 13.909 13.086 15.774 1.00 52.41 153 THR A O 1
ATOM 1185 N N . GLU A 1 154 ? 11.880 14.004 15.891 1.00 47.09 154 GLU A N 1
ATOM 1186 C CA . GLU A 1 154 ? 12.118 14.790 17.101 1.00 47.09 154 GLU A CA 1
ATOM 1187 C C . GLU A 1 154 ? 11.500 14.046 18.304 1.00 47.09 154 GLU A C 1
ATOM 1189 O O . GLU A 1 154 ? 10.366 14.265 18.705 1.00 47.09 154 GLU A O 1
ATOM 1194 N N . LYS A 1 155 ? 12.308 13.144 18.876 1.00 43.44 155 LYS A N 1
ATOM 1195 C CA . LYS A 1 155 ? 12.369 12.726 20.294 1.00 43.44 155 LYS A CA 1
ATOM 1196 C C . LYS A 1 155 ? 11.189 12.084 21.035 1.00 43.44 155 LYS A C 1
ATOM 1198 O O . LYS A 1 155 ? 11.456 11.620 22.141 1.00 43.44 155 LYS A O 1
ATOM 1203 N N . ASP A 1 156 ? 9.990 11.948 20.486 1.00 42.19 156 ASP A N 1
ATOM 1204 C CA . ASP A 1 156 ? 8.960 11.107 21.117 1.00 42.19 156 ASP A CA 1
ATOM 1205 C C . ASP A 1 156 ? 8.701 9.842 20.286 1.00 42.19 156 ASP A C 1
ATOM 1207 O O . ASP A 1 156 ? 8.569 9.945 19.065 1.00 42.19 156 ASP A O 1
ATOM 1211 N N . PRO A 1 157 ? 8.644 8.638 20.898 1.00 45.72 157 PRO A N 1
ATOM 1212 C CA . PRO A 1 157 ? 8.243 7.430 20.187 1.00 45.72 157 PRO A CA 1
ATOM 1213 C C . PRO A 1 157 ? 6.851 7.685 19.609 1.00 45.72 157 PRO A C 1
ATOM 1215 O O . PRO A 1 157 ? 5.886 7.874 20.347 1.00 45.72 157 PRO A O 1
ATOM 1218 N N . ILE A 1 158 ? 6.787 7.783 18.282 1.00 45.66 158 ILE A N 1
ATOM 1219 C CA . ILE A 1 158 ? 5.621 8.230 17.521 1.00 45.66 158 ILE A CA 1
ATOM 1220 C C . ILE A 1 158 ? 4.506 7.184 17.655 1.00 45.66 158 ILE A C 1
ATOM 1222 O O . ILE A 1 158 ? 4.312 6.337 16.788 1.00 45.66 158 ILE A O 1
ATOM 1226 N N . ASP A 1 159 ? 3.747 7.283 18.744 1.00 50.28 159 ASP A N 1
ATOM 1227 C CA . ASP A 1 159 ? 2.444 6.655 18.966 1.00 50.28 159 ASP A CA 1
ATOM 1228 C C . ASP A 1 159 ? 1.350 7.588 18.410 1.00 50.28 159 ASP A C 1
ATOM 1230 O O . ASP A 1 159 ? 0.424 8.019 19.106 1.00 50.28 159 ASP A O 1
ATOM 1234 N N . VAL A 1 160 ? 1.506 8.005 17.142 1.00 48.59 160 VAL A N 1
ATOM 1235 C CA . VAL A 1 160 ? 0.553 8.896 16.459 1.00 48.59 160 VAL A CA 1
ATOM 1236 C C . VAL A 1 160 ? -0.669 8.082 16.061 1.00 48.59 160 VAL A C 1
ATOM 1238 O O . VAL A 1 160 ? -0.874 7.700 14.914 1.00 48.59 160 VAL A O 1
ATOM 1241 N N . LEU A 1 161 ? -1.508 7.824 17.056 1.00 52.44 161 LEU A N 1
ATOM 1242 C CA . LEU A 1 161 ? -2.869 7.359 16.866 1.00 52.44 161 LEU A CA 1
ATOM 1243 C C . LEU A 1 161 ? -3.744 8.541 16.472 1.00 52.44 161 LEU A C 1
ATOM 1245 O O . LEU A 1 161 ? -4.234 9.288 17.322 1.00 52.44 161 LEU A O 1
ATOM 1249 N N . SER A 1 162 ? -3.958 8.683 15.169 1.00 56.00 162 SER A N 1
ATOM 1250 C CA . SER A 1 162 ? -5.105 9.415 14.642 1.00 56.00 162 SER A CA 1
ATOM 1251 C C . SER A 1 162 ? -6.200 8.394 14.360 1.00 56.00 162 SER A C 1
ATOM 1253 O O . SER A 1 162 ? -6.186 7.745 13.317 1.00 56.00 162 SER A O 1
ATOM 1255 N N . LEU A 1 163 ? -7.131 8.227 15.306 1.00 56.66 163 LEU A N 1
ATOM 1256 C CA . LEU A 1 163 ? -8.356 7.466 15.059 1.00 56.66 163 LEU A CA 1
ATOM 1257 C C . LEU A 1 163 ? -9.187 8.227 14.028 1.00 56.66 163 LEU A C 1
ATOM 1259 O O . LEU A 1 163 ? -9.855 9.209 14.347 1.00 56.66 163 LEU A O 1
ATOM 1263 N N . ILE A 1 164 ? -9.118 7.772 12.785 1.00 59.44 164 ILE A N 1
ATOM 1264 C CA . ILE A 1 164 ? -9.876 8.295 11.661 1.00 59.44 164 ILE A CA 1
ATOM 1265 C C . ILE A 1 164 ? -11.069 7.367 11.470 1.00 59.44 164 ILE A C 1
ATOM 1267 O O . ILE A 1 164 ? -10.931 6.197 11.115 1.00 59.44 164 ILE A O 1
ATOM 1271 N N . ARG A 1 165 ? -12.273 7.884 11.702 1.00 60.19 165 ARG A N 1
ATOM 1272 C CA . ARG A 1 165 ? -13.475 7.177 11.266 1.00 60.19 165 ARG A CA 1
ATOM 1273 C C . ARG A 1 165 ? -13.551 7.260 9.745 1.00 60.19 165 ARG A C 1
ATOM 1275 O O . ARG A 1 165 ? -13.336 8.328 9.179 1.00 60.19 165 ARG A O 1
ATOM 1282 N N . MET A 1 166 ? -13.841 6.140 9.094 1.00 67.69 166 MET A N 1
ATOM 1283 C CA . MET A 1 166 ? -13.757 6.049 7.635 1.00 67.69 166 MET A CA 1
ATOM 1284 C C . MET A 1 166 ? -14.817 6.905 6.918 1.00 67.69 166 MET A C 1
ATOM 1286 O O . MET A 1 166 ? -14.522 7.519 5.894 1.00 67.69 166 MET A O 1
ATOM 1290 N N . SER A 1 167 ? -16.019 7.026 7.494 1.00 68.12 167 SER A N 1
ATOM 1291 C CA . SER A 1 167 ? -17.065 7.942 7.029 1.00 68.12 167 SER A CA 1
ATOM 1292 C C . SER A 1 167 ? -17.941 8.450 8.182 1.00 68.12 167 SER A C 1
ATOM 1294 O O . SER A 1 167 ? -18.229 7.713 9.130 1.00 68.12 167 SER A O 1
ATOM 1296 N N . ASP A 1 168 ? -18.382 9.707 8.085 1.00 67.81 168 ASP A N 1
ATOM 1297 C CA . ASP A 1 168 ? -19.416 10.293 8.952 1.00 67.81 168 ASP A CA 1
ATOM 1298 C C . ASP A 1 168 ? -20.834 10.135 8.361 1.00 67.81 168 ASP A C 1
ATOM 1300 O O . ASP A 1 168 ? -21.822 10.474 9.022 1.00 67.81 168 ASP A O 1
ATOM 1304 N N . ASP A 1 169 ? -20.968 9.600 7.140 1.00 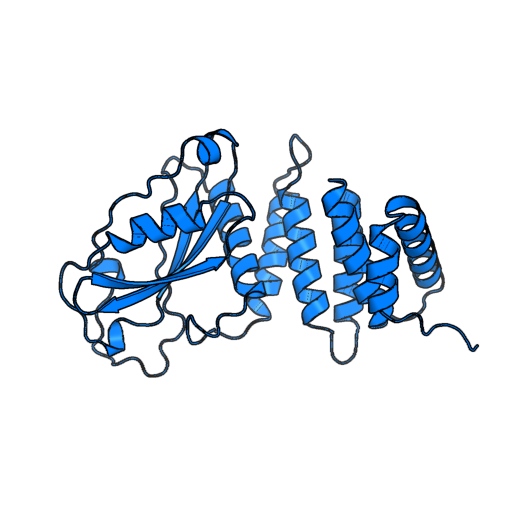64.06 169 ASP A N 1
ATOM 1305 C CA . ASP A 1 169 ? -22.264 9.403 6.487 1.00 64.06 169 ASP A CA 1
ATOM 1306 C C . ASP A 1 169 ? -23.131 8.433 7.305 1.00 64.06 169 ASP A C 1
ATOM 1308 O O . ASP A 1 169 ? -22.836 7.246 7.433 1.00 64.06 169 ASP A O 1
ATOM 1312 N N . GLY A 1 170 ? -24.229 8.945 7.868 1.00 67.56 170 GLY A N 1
ATOM 1313 C CA . GLY A 1 170 ? -25.142 8.169 8.714 1.00 67.56 170 GLY A CA 1
ATOM 1314 C C . GLY A 1 170 ? -24.761 8.118 10.197 1.00 67.56 170 GLY A C 1
ATOM 1315 O O . GLY A 1 170 ? -25.443 7.442 10.971 1.00 67.56 170 GLY A O 1
ATOM 1316 N N . ARG A 1 171 ? -23.723 8.849 10.628 1.00 73.88 171 ARG A N 1
ATOM 1317 C CA . ARG A 1 171 ? -23.350 8.959 12.042 1.00 73.88 171 ARG A CA 1
ATOM 1318 C C . ARG A 1 171 ? -24.427 9.717 12.833 1.00 73.88 171 ARG A C 1
ATOM 1320 O O . ARG A 1 171 ? -24.792 10.836 12.463 1.00 73.88 171 ARG A O 1
ATOM 1327 N N . PRO A 1 172 ? -24.899 9.175 13.971 1.00 80.62 172 PRO A N 1
ATOM 1328 C CA . PRO A 1 172 ? -25.700 9.950 14.907 1.00 80.62 172 PRO A CA 1
ATOM 1329 C C . PRO A 1 172 ? -24.936 11.198 15.372 1.00 80.62 172 PRO A C 1
ATOM 1331 O O . PRO A 1 172 ? -23.795 11.110 15.830 1.00 80.62 172 PRO A O 1
ATOM 1334 N N . SER A 1 173 ? -25.569 12.369 15.301 1.00 84.31 173 SER A N 1
ATOM 1335 C CA . SER A 1 173 ? -24.953 13.655 15.671 1.00 84.31 173 SER A CA 1
ATOM 1336 C C . SER A 1 173 ? -24.508 13.745 17.139 1.00 84.31 173 SER A C 1
ATOM 1338 O O . SER A 1 173 ? -23.778 14.660 17.504 1.00 84.31 173 SER A O 1
ATOM 1340 N N . ASN A 1 174 ? -24.921 12.797 17.983 1.00 88.19 174 ASN A N 1
ATOM 1341 C CA . ASN A 1 174 ? -24.609 12.724 19.409 1.00 88.19 174 ASN A CA 1
ATOM 1342 C C . ASN A 1 174 ? -23.469 11.747 19.762 1.00 88.19 174 ASN A C 1
ATOM 1344 O O . ASN A 1 174 ? -23.281 11.441 20.939 1.00 88.19 174 ASN A O 1
ATOM 1348 N N . CYS A 1 175 ? -22.728 11.219 18.786 1.00 87.62 175 CYS A N 1
ATOM 1349 C CA . CYS A 1 175 ? -21.608 10.324 19.077 1.00 87.62 175 CYS A CA 1
ATOM 1350 C C . CYS A 1 175 ? -20.424 11.081 19.704 1.00 87.62 175 CYS A C 1
ATOM 1352 O O . CYS A 1 175 ? -19.941 12.032 19.082 1.00 87.62 175 CYS A O 1
ATOM 1354 N N . PRO A 1 176 ? -19.899 10.633 20.860 1.00 88.56 176 PRO A N 1
ATOM 1355 C CA . PRO A 1 176 ? -18.780 11.293 21.524 1.00 88.56 176 PRO A CA 1
ATOM 1356 C C . PRO A 1 176 ? -17.486 11.197 20.707 1.00 88.56 176 PRO A C 1
ATOM 1358 O O . PRO A 1 176 ? -17.357 10.368 19.802 1.00 88.56 176 PRO A O 1
ATOM 1361 N N . ASP A 1 177 ? -16.516 12.041 21.049 1.00 87.50 177 ASP A N 1
ATOM 1362 C CA . ASP A 1 177 ? -15.153 11.923 20.540 1.00 87.50 177 ASP A CA 1
ATOM 1363 C C . ASP A 1 177 ? -14.460 10.712 21.183 1.00 87.50 177 ASP A C 1
ATOM 1365 O O . ASP A 1 177 ? -14.027 10.762 22.332 1.00 87.50 177 ASP A O 1
ATOM 1369 N N . ILE A 1 178 ? -14.377 9.605 20.441 1.00 86.00 178 ILE A N 1
ATOM 1370 C CA . ILE A 1 178 ? -13.761 8.359 20.913 1.00 86.00 178 ILE A CA 1
ATOM 1371 C C . ILE A 1 178 ? -12.290 8.554 21.274 1.00 86.00 178 ILE A C 1
ATOM 1373 O O . ILE A 1 178 ? -11.827 7.948 22.239 1.00 86.00 178 ILE A O 1
ATOM 1377 N N . ALA A 1 179 ? -11.563 9.417 20.557 1.00 83.88 179 ALA A N 1
ATOM 1378 C CA . ALA A 1 179 ? -10.150 9.646 20.834 1.00 83.88 179 ALA A CA 1
ATOM 1379 C C . ALA A 1 179 ? -9.947 10.244 22.235 1.00 83.88 179 ALA A C 1
ATOM 1381 O O . ALA A 1 179 ? -9.020 9.845 22.937 1.00 83.88 179 ALA A O 1
ATOM 1382 N N . ALA A 1 180 ? -10.855 11.124 22.669 1.00 86.06 180 ALA A N 1
ATOM 1383 C CA . ALA A 1 180 ? -10.845 11.716 24.005 1.00 86.06 180 ALA A CA 1
ATOM 1384 C C . ALA A 1 180 ? -11.250 10.734 25.123 1.00 86.06 180 ALA A C 1
ATOM 1386 O O . ALA A 1 180 ? -10.922 10.956 26.288 1.00 86.06 180 ALA A O 1
ATOM 1387 N N . LEU A 1 181 ? -11.972 9.659 24.792 1.00 87.69 181 LEU A N 1
ATOM 1388 C CA . LEU A 1 181 ? -12.413 8.648 25.761 1.00 87.69 181 LEU A CA 1
ATOM 1389 C C . LEU A 1 181 ? -11.428 7.487 25.918 1.00 87.69 181 LEU A C 1
ATOM 1391 O O . LEU A 1 181 ? -11.549 6.713 26.868 1.00 87.69 181 LEU A O 1
ATOM 1395 N N . LEU A 1 182 ? -10.491 7.340 24.985 1.00 88.88 182 LEU A N 1
ATOM 1396 C CA . LEU A 1 182 ? -9.626 6.177 24.881 1.00 88.88 182 LEU A CA 1
ATOM 1397 C C . LEU A 1 182 ? -8.593 6.111 26.017 1.00 88.88 182 LEU A C 1
ATOM 1399 O O . LEU A 1 182 ? -7.772 7.010 26.190 1.00 88.88 182 LEU A O 1
ATOM 1403 N N . GLN A 1 183 ? -8.590 4.995 26.740 1.00 87.62 183 GLN A N 1
ATOM 1404 C CA . GLN A 1 183 ? -7.569 4.616 27.711 1.00 87.62 183 GLN A CA 1
ATOM 1405 C C . GLN A 1 183 ? -6.672 3.543 27.091 1.00 87.62 183 GLN A C 1
ATOM 1407 O O . GLN A 1 183 ? -7.136 2.466 26.709 1.00 87.62 183 GLN A O 1
ATOM 1412 N N . ARG A 1 184 ? -5.381 3.859 26.955 1.00 83.81 184 ARG A N 1
ATOM 1413 C CA . ARG A 1 184 ? -4.427 3.051 26.187 1.00 83.81 184 ARG A CA 1
ATOM 1414 C C . ARG A 1 184 ? -3.478 2.295 27.100 1.00 83.81 184 ARG A C 1
ATOM 1416 O O . ARG A 1 184 ? -2.974 2.839 28.081 1.00 83.81 184 ARG A O 1
ATOM 1423 N N . THR A 1 185 ? -3.170 1.072 26.698 1.00 79.56 185 THR A N 1
ATOM 1424 C CA . THR A 1 185 ? -1.933 0.397 27.090 1.00 79.56 185 THR A CA 1
ATOM 1425 C C . THR A 1 185 ? -0.924 0.601 25.958 1.00 79.56 185 THR A C 1
ATOM 1427 O O . THR A 1 185 ? -1.312 0.402 24.801 1.00 79.56 185 THR A O 1
ATOM 1430 N N . PRO A 1 186 ? 0.326 1.007 26.250 1.00 78.31 186 PRO A N 1
ATOM 1431 C CA . PRO A 1 186 ? 1.377 1.072 25.240 1.00 78.31 186 PRO A CA 1
ATOM 1432 C C . PRO A 1 186 ? 1.555 -0.266 24.517 1.00 78.31 186 PRO A C 1
ATOM 1434 O O . PRO A 1 186 ? 1.336 -1.331 25.096 1.00 78.31 186 PRO A O 1
ATOM 1437 N N . LEU A 1 187 ? 1.956 -0.204 23.249 1.00 75.12 187 LEU A N 1
ATOM 1438 C CA . LEU A 1 187 ? 2.234 -1.388 22.439 1.00 75.12 187 LEU A CA 1
ATOM 1439 C C . LEU A 1 187 ? 3.519 -2.073 22.893 1.00 75.12 187 LEU A C 1
ATOM 1441 O O . LEU A 1 187 ? 4.583 -1.459 22.932 1.00 75.12 187 LEU A O 1
ATOM 1445 N N . GLU A 1 188 ? 3.406 -3.363 23.195 1.00 74.88 188 GLU A N 1
ATOM 1446 C CA . GLU A 1 188 ? 4.545 -4.232 23.471 1.00 74.88 188 GLU A CA 1
ATOM 1447 C C . GLU A 1 188 ? 4.841 -5.063 22.221 1.00 74.88 188 GLU A C 1
ATOM 1449 O O . GLU A 1 188 ? 4.062 -5.931 21.823 1.00 74.88 188 GLU A O 1
ATOM 1454 N N . TYR A 1 189 ? 5.972 -4.781 21.577 1.00 71.56 189 TYR A N 1
ATOM 1455 C CA . TYR A 1 189 ? 6.412 -5.502 20.386 1.00 71.56 189 TYR A CA 1
ATOM 1456 C C . TYR A 1 189 ? 7.416 -6.605 20.745 1.00 71.56 189 TYR A C 1
ATOM 1458 O O . TYR A 1 189 ? 8.193 -6.448 21.687 1.00 71.56 189 TYR A O 1
ATOM 1466 N N . PRO A 1 190 ? 7.456 -7.715 19.988 1.00 67.06 190 PRO A N 1
ATOM 1467 C CA . PRO A 1 190 ? 8.393 -8.796 20.260 1.00 67.06 190 PRO A CA 1
ATOM 1468 C C . PRO A 1 190 ? 9.849 -8.390 19.958 1.00 67.06 190 PRO A C 1
ATOM 1470 O O . PRO A 1 190 ? 10.148 -7.791 18.922 1.00 67.06 190 PRO A O 1
ATOM 1473 N N . ASP A 1 191 ? 10.775 -8.783 20.841 1.00 68.00 191 ASP A N 1
ATOM 1474 C CA . ASP A 1 191 ? 12.210 -8.437 20.801 1.00 68.00 191 ASP A CA 1
ATOM 1475 C C . ASP A 1 191 ? 12.899 -8.692 19.452 1.00 68.00 191 ASP A C 1
ATOM 1477 O O . ASP A 1 191 ? 13.814 -7.968 19.054 1.00 68.00 191 ASP A O 1
ATOM 1481 N N . ASN A 1 192 ? 12.506 -9.751 18.743 1.00 62.22 192 ASN A N 1
ATOM 1482 C CA . ASN A 1 192 ? 13.097 -10.115 17.456 1.00 62.22 192 ASN A CA 1
ATOM 1483 C C . ASN A 1 192 ? 12.688 -9.161 16.328 1.00 62.22 192 ASN A C 1
ATOM 1485 O O . ASN A 1 192 ? 13.489 -8.917 15.429 1.00 62.22 192 ASN A O 1
ATOM 1489 N N . ALA A 1 193 ? 11.470 -8.625 16.375 1.00 57.78 193 ALA A N 1
ATOM 1490 C CA . ALA A 1 193 ? 10.995 -7.635 15.425 1.00 57.78 193 ALA A CA 1
ATOM 1491 C C . ALA A 1 193 ? 11.663 -6.282 15.702 1.00 57.78 193 ALA A C 1
ATOM 1493 O O . ALA A 1 193 ? 12.072 -5.590 14.768 1.00 57.78 193 ALA A O 1
ATOM 1494 N N . LEU A 1 194 ? 11.891 -5.995 16.987 1.00 54.56 194 LEU A N 1
ATOM 1495 C CA . LEU A 1 194 ? 12.560 -4.793 17.451 1.00 54.56 194 LEU A CA 1
ATOM 1496 C C . LEU A 1 194 ? 14.032 -4.696 16.960 1.00 54.56 194 LEU A C 1
ATOM 1498 O O . LEU A 1 194 ? 14.481 -3.705 16.389 1.00 54.56 194 LEU A O 1
ATOM 1502 N N . ARG A 1 195 ? 14.810 -5.778 17.043 1.00 53.78 195 ARG A N 1
ATOM 1503 C CA . ARG A 1 195 ? 16.253 -5.764 16.690 1.00 53.78 195 ARG A CA 1
ATOM 1504 C C . ARG A 1 195 ? 16.593 -5.563 15.205 1.00 53.78 195 ARG A C 1
ATOM 1506 O O . ARG A 1 195 ? 17.769 -5.576 14.851 1.00 53.78 195 ARG A O 1
ATOM 1513 N N . THR A 1 196 ? 15.605 -5.429 14.323 1.00 56.28 196 THR A N 1
ATOM 1514 C CA . THR A 1 196 ? 15.839 -5.347 12.872 1.00 56.28 196 THR A CA 1
ATOM 1515 C C . THR A 1 196 ? 16.050 -3.925 12.341 1.00 56.28 196 THR A C 1
ATOM 1517 O O . THR A 1 196 ? 16.282 -3.783 11.141 1.00 56.28 196 THR A O 1
ATOM 1520 N N . GLY A 1 197 ? 15.973 -2.888 13.192 1.00 57.81 197 GLY A N 1
ATOM 1521 C CA . GLY A 1 197 ? 16.117 -1.482 12.772 1.00 57.81 197 GLY A CA 1
ATOM 1522 C C . GLY A 1 197 ? 15.059 -1.059 11.746 1.00 57.81 197 GLY A C 1
ATOM 1523 O O . GLY A 1 197 ? 15.297 -0.212 10.884 1.00 57.81 197 GLY A O 1
ATOM 1524 N N . ARG A 1 198 ? 13.904 -1.733 11.755 1.00 64.75 198 ARG A N 1
ATOM 1525 C CA . ARG A 1 198 ? 12.835 -1.514 10.783 1.00 64.75 198 ARG A CA 1
ATOM 1526 C C . ARG A 1 198 ? 11.940 -0.385 11.266 1.00 64.75 198 ARG A C 1
ATOM 1528 O O . ARG A 1 198 ? 11.389 -0.458 12.358 1.00 64.75 198 ARG A O 1
ATOM 1535 N N . VAL A 1 199 ? 11.737 0.608 10.406 1.00 70.56 199 VAL A N 1
ATOM 1536 C CA . VAL A 1 199 ? 10.620 1.544 10.535 1.00 70.56 199 VAL A CA 1
ATOM 1537 C C . VAL A 1 199 ? 9.430 0.973 9.782 1.00 70.56 199 VAL A C 1
ATOM 1539 O O . VAL A 1 199 ? 9.570 0.508 8.648 1.00 70.56 199 VAL A O 1
ATOM 1542 N N . GLY A 1 200 ? 8.264 0.990 10.410 1.00 79.12 200 GLY A N 1
ATOM 1543 C CA . GLY A 1 200 ? 7.043 0.505 9.792 1.00 79.12 200 GLY A CA 1
ATOM 1544 C C . GLY A 1 200 ? 5.798 1.033 10.485 1.00 79.12 200 GLY A C 1
ATOM 1545 O O . GLY A 1 200 ? 5.867 1.820 11.429 1.00 79.12 200 GLY A O 1
ATOM 1546 N N . ALA A 1 201 ? 4.646 0.597 9.991 1.00 87.25 201 ALA A N 1
ATOM 1547 C CA . ALA A 1 201 ? 3.361 0.903 10.586 1.00 87.25 201 ALA A CA 1
ATOM 1548 C C . ALA A 1 201 ? 2.399 -0.271 10.420 1.00 87.25 201 ALA A C 1
ATOM 1550 O O . ALA A 1 201 ? 2.516 -1.053 9.482 1.00 87.25 201 ALA A O 1
ATOM 1551 N N . VAL A 1 202 ? 1.428 -0.384 11.311 1.00 90.38 202 VAL A N 1
ATOM 1552 C CA . VAL A 1 202 ? 0.299 -1.304 11.174 1.00 90.38 202 VAL A CA 1
ATOM 1553 C C . VAL A 1 202 ? -0.953 -0.458 11.045 1.00 90.38 202 VAL A C 1
ATOM 1555 O O . VAL A 1 202 ? -1.215 0.357 11.923 1.00 90.38 202 VAL A O 1
ATOM 1558 N N . LEU A 1 203 ? -1.715 -0.643 9.968 1.00 93.12 203 LEU A N 1
ATOM 1559 C CA . LEU A 1 203 ? -3.049 -0.066 9.816 1.00 93.12 203 LEU A CA 1
ATOM 1560 C C . LEU A 1 203 ? -4.068 -1.091 10.296 1.00 93.12 203 LEU A C 1
ATOM 1562 O O . LEU A 1 203 ? -4.028 -2.254 9.886 1.00 93.12 203 LEU A O 1
ATOM 1566 N N . PHE A 1 204 ? -4.996 -0.656 11.133 1.00 94.19 204 PHE A N 1
ATOM 1567 C CA . PHE A 1 204 ? -6.006 -1.518 11.717 1.00 94.19 204 PHE A CA 1
ATOM 1568 C C . PHE A 1 204 ? -7.365 -0.826 11.780 1.00 94.19 204 PHE A C 1
ATOM 1570 O O . PHE A 1 204 ? -7.463 0.398 11.855 1.00 94.19 204 PHE A O 1
ATOM 1577 N N . GLY A 1 205 ? -8.408 -1.647 11.761 1.00 94.69 205 GLY A N 1
ATOM 1578 C CA . GLY A 1 205 ? -9.782 -1.288 12.058 1.00 94.69 205 GLY A CA 1
ATOM 1579 C C . GLY A 1 205 ? -10.189 -1.742 13.463 1.00 94.69 205 GLY A C 1
ATOM 1580 O O . GLY A 1 205 ? -9.747 -2.801 13.917 1.00 94.69 205 GLY A O 1
ATOM 1581 N N . LEU A 1 206 ? -11.037 -0.964 14.136 1.00 94.56 206 LEU A N 1
ATOM 1582 C CA . LEU A 1 206 ? -11.610 -1.248 15.450 1.00 94.56 206 LEU A CA 1
ATOM 1583 C C . LEU A 1 206 ? -13.126 -1.049 15.460 1.00 94.56 206 LEU A C 1
ATOM 1585 O O . LEU A 1 206 ? -13.622 -0.018 15.001 1.00 94.56 206 LEU A O 1
ATOM 1589 N N . ASP A 1 207 ? -13.809 -1.976 16.132 1.00 95.00 207 ASP A N 1
ATOM 1590 C CA . ASP A 1 207 ? -15.170 -1.780 16.626 1.00 95.00 207 ASP A CA 1
ATOM 1591 C C . ASP A 1 207 ? -15.197 -1.845 18.159 1.00 95.00 207 ASP A C 1
ATOM 1593 O O . ASP A 1 207 ? -14.473 -2.621 18.788 1.00 95.00 207 ASP A O 1
ATOM 1597 N N . TRP A 1 208 ? -16.080 -1.059 18.764 1.00 94.12 208 TRP A N 1
ATOM 1598 C CA . TRP A 1 208 ? -16.305 -0.938 20.199 1.00 94.12 208 TRP A CA 1
ATOM 1599 C C . TRP A 1 208 ? -17.703 -1.420 20.576 1.00 94.12 208 TRP A C 1
ATOM 1601 O O . TRP A 1 208 ? -18.692 -1.109 19.906 1.00 94.12 208 TRP A O 1
ATOM 1611 N N . LYS A 1 209 ? -17.802 -2.092 21.725 1.00 94.62 209 LYS A N 1
ATOM 1612 C CA . LYS A 1 209 ? -19.068 -2.493 22.343 1.00 94.62 209 LYS A CA 1
ATOM 1613 C C . LYS A 1 209 ? -19.086 -2.087 23.810 1.00 94.62 209 LYS A C 1
ATOM 1615 O O . LYS A 1 209 ? -18.442 -2.695 24.664 1.00 94.62 209 LYS A O 1
ATOM 1620 N N . GLY A 1 210 ? -19.844 -1.034 24.111 1.00 94.56 210 GLY A N 1
ATOM 1621 C CA . GLY A 1 210 ? -19.801 -0.402 25.426 1.00 94.56 210 GLY A CA 1
ATOM 1622 C C . GLY A 1 210 ? -18.457 0.293 25.625 1.00 94.56 210 GLY A C 1
ATOM 1623 O O . GLY A 1 210 ? -18.183 1.275 24.943 1.00 94.56 210 GLY A O 1
ATOM 1624 N N . THR A 1 211 ? -17.645 -0.191 26.563 1.00 96.12 211 THR A N 1
ATOM 1625 C CA . THR A 1 211 ? -16.305 0.351 26.856 1.00 96.12 211 THR A CA 1
ATOM 1626 C C . THR A 1 211 ? -15.164 -0.487 26.290 1.00 96.12 211 THR A C 1
ATOM 1628 O O . THR A 1 211 ? -14.022 -0.050 26.357 1.00 96.12 211 THR A O 1
ATOM 1631 N N . ALA A 1 212 ? -15.433 -1.688 25.781 1.00 96.19 212 ALA A N 1
ATOM 1632 C CA . ALA A 1 212 ? -14.399 -2.623 25.350 1.00 96.19 212 ALA A CA 1
ATOM 1633 C C . ALA A 1 212 ? -14.308 -2.693 23.824 1.00 96.19 212 ALA A C 1
ATOM 1635 O O . ALA A 1 212 ? -15.304 -2.470 23.126 1.00 96.19 212 ALA A O 1
ATOM 1636 N N . VAL A 1 213 ? -13.123 -3.036 23.320 1.00 94.81 213 VAL A N 1
ATOM 1637 C CA . VAL A 1 213 ? -12.938 -3.405 21.915 1.00 94.81 213 VAL A CA 1
ATOM 1638 C C . VAL A 1 213 ? -13.686 -4.711 21.642 1.00 94.81 213 VAL A C 1
ATOM 1640 O O . VAL A 1 213 ? -13.436 -5.729 22.286 1.00 94.81 213 VAL A O 1
ATOM 1643 N N . ASP A 1 214 ? -14.607 -4.677 20.686 1.00 96.44 214 ASP A N 1
ATOM 1644 C CA . ASP A 1 214 ? -15.377 -5.838 20.226 1.00 96.44 214 ASP A CA 1
ATOM 1645 C C . ASP A 1 214 ? -14.617 -6.581 19.125 1.00 96.44 214 ASP A C 1
ATOM 1647 O O . ASP A 1 214 ? -14.478 -7.808 19.142 1.00 96.44 214 ASP A O 1
ATOM 1651 N N . ARG A 1 215 ? -14.052 -5.814 18.188 1.00 96.69 215 ARG A N 1
ATOM 1652 C CA . ARG A 1 215 ? -13.383 -6.335 17.000 1.00 96.69 215 ARG A CA 1
ATOM 1653 C C . ARG A 1 215 ? -12.124 -5.540 16.693 1.00 96.69 215 ARG A C 1
ATOM 1655 O O . ARG A 1 215 ? -12.115 -4.318 16.773 1.00 96.69 215 ARG A O 1
ATOM 1662 N N . VAL A 1 216 ? -11.087 -6.265 16.284 1.00 96.00 216 VAL A N 1
ATOM 1663 C CA . VAL A 1 216 ? -9.866 -5.715 15.694 1.00 96.00 216 VAL A CA 1
ATOM 1664 C C . VAL A 1 216 ? -9.670 -6.382 14.340 1.00 96.00 216 VAL A C 1
ATOM 1666 O O . VAL A 1 216 ? -9.847 -7.596 14.226 1.00 96.00 216 VAL A O 1
ATOM 1669 N N . VAL A 1 217 ? -9.309 -5.606 13.323 1.00 96.25 217 VAL A N 1
ATOM 1670 C CA . VAL A 1 217 ? -8.945 -6.114 11.996 1.00 96.25 217 VAL A CA 1
ATOM 1671 C C . VAL A 1 217 ? -7.629 -5.482 11.582 1.00 96.25 217 VAL A C 1
ATOM 1673 O O . VAL A 1 217 ? -7.537 -4.263 11.500 1.00 96.25 217 VAL A O 1
ATOM 1676 N N . ILE A 1 218 ? -6.612 -6.286 11.284 1.00 95.56 218 ILE A N 1
ATOM 1677 C CA . ILE A 1 218 ? -5.378 -5.770 10.686 1.00 95.56 218 ILE A CA 1
ATOM 1678 C C . ILE A 1 218 ? -5.616 -5.575 9.189 1.00 95.56 218 ILE A C 1
ATOM 1680 O O . ILE A 1 218 ? -5.815 -6.539 8.453 1.00 95.56 218 ILE A O 1
ATOM 1684 N N . LEU A 1 219 ? -5.614 -4.317 8.751 1.00 94.62 219 LEU A N 1
ATOM 1685 C CA . LEU A 1 219 ? -5.868 -3.929 7.363 1.00 94.62 219 LEU A CA 1
ATOM 1686 C C . LEU A 1 219 ? -4.601 -4.032 6.512 1.00 94.62 219 LEU A C 1
ATOM 1688 O O . LEU A 1 219 ? -4.650 -4.463 5.360 1.00 94.62 219 LEU A O 1
ATOM 1692 N N . ALA A 1 220 ? -3.456 -3.646 7.075 1.00 93.62 220 ALA A N 1
ATOM 1693 C CA . ALA A 1 220 ? -2.156 -3.819 6.442 1.00 93.62 220 ALA A CA 1
ATOM 1694 C C . ALA A 1 220 ? -1.017 -3.765 7.469 1.00 93.62 220 ALA A C 1
ATOM 1696 O O . ALA A 1 220 ? -1.073 -3.031 8.453 1.00 93.62 220 ALA A O 1
ATOM 1697 N N . GLU A 1 221 ? 0.053 -4.505 7.186 1.00 91.12 221 GLU A N 1
ATOM 1698 C CA . GLU A 1 221 ? 1.334 -4.445 7.892 1.00 91.12 221 GLU A CA 1
ATOM 1699 C C . GLU A 1 221 ? 2.489 -4.784 6.924 1.00 91.12 221 GLU A C 1
ATOM 1701 O O . GLU A 1 221 ? 2.258 -5.404 5.875 1.00 91.12 221 GLU A O 1
ATOM 1706 N N . PRO A 1 222 ? 3.745 -4.430 7.250 1.00 81.25 222 PRO A N 1
ATOM 1707 C CA . PRO A 1 222 ? 4.909 -4.939 6.547 1.00 81.25 222 PRO A CA 1
ATOM 1708 C C . PRO A 1 222 ? 5.011 -6.459 6.711 1.00 81.25 222 PRO A C 1
ATOM 1710 O O . PRO A 1 222 ? 4.982 -6.992 7.823 1.00 81.25 222 PRO A O 1
ATOM 1713 N N . ALA A 1 223 ? 5.166 -7.168 5.594 1.00 79.56 223 ALA A N 1
ATOM 1714 C CA . ALA A 1 223 ? 5.156 -8.626 5.577 1.00 79.56 223 ALA A CA 1
ATOM 1715 C C . ALA A 1 223 ? 6.253 -9.247 6.464 1.00 79.56 223 ALA A C 1
ATOM 1717 O O . ALA A 1 223 ? 7.402 -8.801 6.475 1.00 79.56 223 ALA A O 1
ATOM 1718 N N . GLY A 1 224 ? 5.898 -10.332 7.162 1.00 75.94 224 GLY A N 1
ATOM 1719 C CA . GLY A 1 224 ? 6.846 -11.159 7.917 1.00 75.94 224 GLY A CA 1
ATOM 1720 C C . GLY A 1 224 ? 7.420 -10.499 9.171 1.00 75.94 224 GLY A C 1
ATOM 1721 O O . GLY A 1 224 ? 8.482 -10.909 9.632 1.00 75.94 224 GLY A O 1
ATOM 1722 N N . THR A 1 225 ? 6.761 -9.467 9.700 1.00 76.12 225 THR A N 1
ATOM 1723 C CA . THR A 1 225 ? 7.211 -8.767 10.911 1.00 76.12 225 THR A CA 1
ATOM 1724 C C . THR A 1 225 ? 6.544 -9.262 12.190 1.00 76.12 225 THR A C 1
ATOM 1726 O O . THR A 1 225 ? 7.161 -9.214 13.250 1.00 76.12 225 THR A O 1
ATOM 1729 N N . GLY A 1 226 ? 5.308 -9.763 12.099 1.00 82.19 226 GLY A N 1
ATOM 1730 C CA . GLY A 1 226 ? 4.514 -10.147 13.268 1.00 82.19 226 GLY A CA 1
ATOM 1731 C C . GLY A 1 226 ? 3.981 -8.951 14.061 1.00 82.19 226 GLY A C 1
ATOM 1732 O O . GLY A 1 226 ? 3.425 -9.150 15.141 1.00 82.19 226 GLY A O 1
ATOM 1733 N N . PHE A 1 227 ? 4.126 -7.726 13.541 1.00 84.38 227 PHE A N 1
ATOM 1734 C CA . PHE A 1 227 ? 3.638 -6.524 14.209 1.00 84.38 227 PHE A CA 1
ATOM 1735 C C . PHE A 1 227 ? 2.118 -6.514 14.295 1.00 84.38 227 PHE A C 1
ATOM 1737 O O . PHE A 1 227 ? 1.592 -6.194 15.350 1.00 84.38 227 PHE A O 1
ATOM 1744 N N . GLY A 1 228 ? 1.414 -6.958 13.255 1.00 90.12 228 GLY A N 1
ATOM 1745 C CA . GLY A 1 228 ? -0.042 -7.049 13.237 1.00 90.12 228 GLY A CA 1
ATOM 1746 C C . GLY A 1 228 ? -0.596 -7.879 14.393 1.00 90.12 228 GLY A C 1
ATOM 1747 O O . GLY A 1 228 ? -1.516 -7.437 15.070 1.00 90.12 228 GLY A O 1
ATOM 1748 N N . ALA A 1 229 ? 0.006 -9.035 14.686 1.00 90.62 229 ALA A N 1
ATOM 1749 C CA . ALA A 1 229 ? -0.428 -9.897 15.789 1.00 90.62 229 ALA A CA 1
ATOM 1750 C C . ALA A 1 229 ? -0.172 -9.269 17.174 1.00 90.62 229 ALA A C 1
ATOM 1752 O O . ALA A 1 229 ? -1.016 -9.366 18.071 1.00 90.62 229 ALA A O 1
ATOM 1753 N N . ALA A 1 230 ? 0.976 -8.607 17.351 1.00 87.69 230 ALA A N 1
ATOM 1754 C CA . ALA A 1 230 ? 1.289 -7.880 18.582 1.00 87.69 230 ALA A CA 1
ATOM 1755 C C . ALA A 1 230 ? 0.337 -6.689 18.773 1.00 87.69 230 ALA A C 1
ATOM 1757 O O . ALA A 1 230 ? -0.284 -6.550 19.826 1.00 87.69 230 ALA A O 1
ATOM 1758 N N . THR A 1 231 ? 0.139 -5.900 17.713 1.00 90.25 231 THR A N 1
ATOM 1759 C CA . THR A 1 231 ? -0.818 -4.796 17.663 1.00 90.25 231 THR A CA 1
ATOM 1760 C C . THR A 1 231 ? -2.224 -5.277 17.996 1.00 90.25 231 THR A C 1
ATOM 1762 O O . THR A 1 231 ? -2.855 -4.709 18.878 1.00 90.25 231 THR A O 1
ATOM 1765 N N . GLU A 1 232 ? -2.704 -6.357 17.380 1.00 93.50 232 GLU A N 1
ATOM 1766 C CA . GLU A 1 232 ? -4.020 -6.921 17.682 1.00 93.50 232 GLU A CA 1
ATOM 1767 C C . GLU A 1 232 ? -4.163 -7.288 19.165 1.00 93.50 232 GLU A C 1
ATOM 1769 O O . GLU A 1 232 ? -5.171 -6.961 19.793 1.00 93.50 232 GLU A O 1
ATOM 1774 N N . THR A 1 233 ? -3.145 -7.933 19.737 1.00 91.31 233 THR A N 1
ATOM 1775 C CA . THR A 1 233 ? -3.151 -8.351 21.143 1.00 91.31 233 THR A CA 1
ATOM 1776 C C . THR A 1 233 ? -3.256 -7.153 22.083 1.00 91.31 233 THR A C 1
ATOM 1778 O O . THR A 1 233 ? -4.099 -7.158 22.981 1.00 91.31 233 THR A O 1
ATOM 1781 N N . THR A 1 234 ? -2.456 -6.106 21.862 1.00 90.50 234 THR A N 1
ATOM 1782 C CA . THR A 1 234 ? -2.521 -4.881 22.671 1.00 90.50 234 THR A CA 1
ATOM 1783 C C . THR A 1 234 ? -3.835 -4.133 22.472 1.00 90.50 234 THR A C 1
ATOM 1785 O O . THR A 1 234 ? -4.433 -3.686 23.444 1.00 90.50 234 THR A O 1
ATOM 1788 N N . LEU A 1 235 ? -4.327 -4.006 21.237 1.00 91.88 235 LEU A N 1
ATOM 1789 C CA . LEU A 1 235 ? -5.566 -3.272 20.961 1.00 91.88 235 LEU A CA 1
ATOM 1790 C C . LEU A 1 235 ? -6.757 -3.854 21.729 1.00 91.88 235 LEU A C 1
ATOM 1792 O O . LEU A 1 235 ? -7.621 -3.111 22.180 1.00 91.88 235 LEU A O 1
ATOM 1796 N N . ARG A 1 236 ? -6.782 -5.170 21.959 1.00 94.25 236 ARG A N 1
ATOM 1797 C CA . ARG A 1 236 ? -7.830 -5.825 22.758 1.00 94.25 236 ARG A CA 1
ATOM 1798 C C . ARG A 1 236 ? -7.816 -5.447 24.242 1.00 94.25 236 ARG A C 1
ATOM 1800 O O . ARG A 1 236 ? -8.833 -5.645 24.902 1.00 94.25 236 ARG A O 1
ATOM 1807 N N . SER A 1 237 ? -6.710 -4.923 24.776 1.00 92.06 237 SER A N 1
ATOM 1808 C CA . SER A 1 237 ? -6.650 -4.425 26.158 1.00 92.06 237 SER A CA 1
ATOM 1809 C C . SER A 1 237 ? -7.111 -2.976 26.291 1.00 92.06 237 SER A C 1
ATOM 1811 O O . SER A 1 237 ? -7.267 -2.493 27.413 1.00 92.06 237 SER A O 1
ATOM 1813 N N . TRP A 1 238 ? -7.312 -2.270 25.177 1.00 93.06 238 TRP A N 1
ATOM 1814 C CA . TRP A 1 238 ? -7.772 -0.892 25.212 1.00 93.06 238 TRP A CA 1
ATOM 1815 C C . TRP A 1 238 ? -9.229 -0.803 25.646 1.00 93.06 238 TRP A C 1
ATOM 1817 O O . TRP A 1 238 ? -10.068 -1.652 25.330 1.00 93.06 238 TRP A O 1
ATOM 1827 N N . THR A 1 239 ? -9.536 0.274 26.358 1.00 95.06 239 THR A N 1
ATOM 1828 C CA . THR A 1 239 ? -10.874 0.544 26.875 1.00 95.06 239 THR A CA 1
ATOM 1829 C C . THR A 1 239 ? -11.247 2.005 26.669 1.00 95.06 239 THR A C 1
ATOM 1831 O O . THR A 1 239 ? -10.398 2.873 26.475 1.00 95.06 239 THR A O 1
ATOM 1834 N N . LEU A 1 240 ? -12.542 2.295 26.719 1.00 94.38 240 LEU A N 1
ATOM 1835 C CA . LEU A 1 240 ? -13.065 3.651 26.812 1.00 94.38 240 LEU A CA 1
ATOM 1836 C C . LEU A 1 240 ? -13.402 3.964 28.270 1.00 94.38 240 LEU A C 1
ATOM 1838 O O . LEU A 1 240 ? -13.918 3.115 28.998 1.00 94.38 240 LEU A O 1
ATOM 1842 N N . SER A 1 241 ? -13.172 5.209 28.681 1.00 95.50 241 SER A N 1
ATOM 1843 C CA . SER A 1 241 ? -13.508 5.706 30.021 1.00 95.50 241 SER A CA 1
ATOM 1844 C C . SER A 1 241 ? -15.012 5.685 30.325 1.00 95.50 241 SER A C 1
ATOM 1846 O O . SER A 1 241 ? -15.411 5.688 31.488 1.00 95.50 241 SER A O 1
ATOM 1848 N N . GLN A 1 242 ? -15.851 5.639 29.288 1.00 95.12 242 GLN A N 1
ATOM 1849 C CA . GLN A 1 242 ? -17.305 5.541 29.380 1.00 95.12 242 GLN A CA 1
ATOM 1850 C C . GLN A 1 242 ? -17.873 4.775 28.174 1.00 95.12 242 GLN A C 1
ATOM 1852 O O . GLN A 1 242 ? -17.239 4.755 27.114 1.00 95.12 242 GLN A O 1
ATOM 1857 N N . PRO A 1 243 ? -19.047 4.128 28.304 1.00 94.94 243 PRO A N 1
ATOM 1858 C CA . PRO A 1 243 ? -19.620 3.344 27.219 1.00 94.94 243 PRO A CA 1
ATOM 1859 C C . PRO A 1 243 ? -20.087 4.229 26.064 1.00 94.94 243 PRO A C 1
ATOM 1861 O O . PRO A 1 243 ? -20.580 5.338 26.277 1.00 94.94 243 PRO A O 1
ATOM 1864 N N . VAL A 1 244 ? -20.000 3.703 24.843 1.00 92.62 244 VAL A N 1
ATOM 1865 C CA . VAL A 1 244 ? -20.477 4.391 23.636 1.00 92.62 244 VAL A CA 1
ATOM 1866 C C . VAL A 1 244 ? -21.679 3.675 23.022 1.00 92.62 244 VAL A C 1
ATOM 1868 O O . VAL A 1 244 ? -21.762 2.445 23.101 1.00 92.62 244 VAL A O 1
ATOM 1871 N N . PRO A 1 245 ? -22.640 4.410 22.425 1.00 91.50 245 PRO A N 1
ATOM 1872 C CA . PRO A 1 245 ? -23.744 3.788 21.700 1.00 91.50 245 PRO A CA 1
ATOM 1873 C C . PRO A 1 245 ? -23.223 2.882 20.580 1.00 91.50 245 PRO A C 1
ATOM 1875 O O . PRO A 1 245 ? -22.249 3.232 19.918 1.00 91.50 245 PRO A O 1
ATOM 1878 N N . GLU A 1 246 ? -23.899 1.763 20.312 1.00 88.69 246 GLU A N 1
ATOM 1879 C CA . GLU A 1 246 ? -23.435 0.771 19.325 1.00 88.69 246 GLU A CA 1
ATOM 1880 C C . GLU A 1 246 ? -23.190 1.386 17.934 1.00 88.69 246 GLU A C 1
ATOM 1882 O O . GLU A 1 246 ? -22.166 1.129 17.309 1.00 88.69 246 GLU A O 1
ATOM 1887 N N . ALA A 1 247 ? -24.072 2.278 17.472 1.00 88.75 247 ALA A N 1
ATOM 1888 C CA . ALA A 1 247 ? -23.916 2.979 16.191 1.00 88.75 247 ALA A CA 1
ATOM 1889 C C . ALA A 1 247 ? -22.696 3.929 16.144 1.00 88.75 247 ALA A C 1
ATOM 1891 O O . ALA A 1 247 ? -22.206 4.296 15.072 1.00 88.75 247 ALA A O 1
ATOM 1892 N N . CYS A 1 248 ? -22.199 4.346 17.308 1.00 89.56 248 CYS A N 1
ATOM 1893 C CA . CYS A 1 248 ? -21.025 5.200 17.436 1.00 89.56 248 CYS A CA 1
ATOM 1894 C C . CYS A 1 248 ? -19.723 4.408 17.545 1.00 89.56 248 CYS A C 1
ATOM 1896 O O . CYS A 1 248 ? -18.673 5.017 17.390 1.00 89.56 248 CYS A O 1
ATOM 1898 N N . GLY A 1 249 ? -19.793 3.102 17.818 1.00 87.88 249 GLY A N 1
ATOM 1899 C CA . GLY A 1 249 ? -18.642 2.254 18.108 1.00 87.88 249 GLY A CA 1
ATOM 1900 C C . GLY A 1 249 ? -18.002 1.576 16.898 1.00 87.88 249 GLY A C 1
ATOM 1901 O O . GLY A 1 249 ? -17.028 0.874 17.104 1.00 87.88 249 GLY A O 1
ATOM 1902 N N . LYS A 1 250 ? -18.496 1.764 15.670 1.00 91.88 250 LYS A N 1
ATOM 1903 C CA . LYS A 1 250 ? -18.051 0.991 14.494 1.00 91.88 250 LYS A CA 1
ATOM 1904 C C . LYS A 1 250 ? -17.135 1.765 13.547 1.00 91.88 250 LYS A C 1
ATOM 1906 O O . LYS A 1 250 ? -17.231 2.994 13.468 1.00 91.88 250 LYS A O 1
ATOM 1911 N N . ASP A 1 251 ? -16.322 1.020 12.802 1.00 89.00 251 ASP A N 1
ATOM 1912 C CA . ASP A 1 251 ? -15.555 1.475 11.634 1.00 89.00 251 ASP A CA 1
ATOM 1913 C C . ASP A 1 251 ? -14.486 2.540 11.925 1.00 89.00 251 ASP A C 1
ATOM 1915 O O . ASP A 1 251 ? -14.267 3.488 11.158 1.00 89.00 251 ASP A O 1
ATOM 1919 N N . PHE A 1 252 ? -13.797 2.394 13.059 1.00 89.25 252 PHE A N 1
ATOM 1920 C CA . PHE A 1 252 ? -12.632 3.218 13.369 1.00 89.25 252 PHE A CA 1
ATOM 1921 C C . PHE A 1 252 ? -11.398 2.649 12.698 1.00 89.25 252 PHE A C 1
ATOM 1923 O O . PHE A 1 252 ? -11.075 1.490 12.912 1.00 89.25 252 PHE A O 1
ATOM 1930 N N . VAL A 1 253 ? -10.658 3.471 11.964 1.00 89.25 253 VAL A N 1
ATOM 1931 C CA . VAL A 1 253 ? -9.364 3.089 11.407 1.00 89.25 253 VAL A CA 1
ATOM 1932 C C . VAL A 1 253 ? -8.279 3.957 12.010 1.00 89.25 253 VAL A C 1
ATOM 1934 O O . VAL A 1 253 ? -8.414 5.167 12.145 1.00 89.25 253 VAL A O 1
ATOM 1937 N N . SER A 1 254 ? -7.179 3.336 12.395 1.00 89.44 254 SER A N 1
ATOM 1938 C CA . SER A 1 254 ? -5.979 4.049 12.808 1.00 89.44 254 SER A CA 1
ATOM 1939 C C . SER A 1 254 ? -4.771 3.259 12.356 1.00 89.44 254 SER A C 1
ATOM 1941 O O . SER A 1 254 ? -4.859 2.092 11.972 1.00 89.44 254 SER A O 1
ATOM 1943 N N . PHE A 1 255 ? -3.624 3.908 12.405 1.00 88.44 255 PHE A N 1
ATOM 1944 C CA . PHE A 1 255 ? -2.349 3.234 12.326 1.00 88.44 255 PHE A CA 1
ATOM 1945 C C . PHE A 1 255 ? -1.608 3.372 13.648 1.00 88.44 255 PHE A C 1
ATOM 1947 O O . PHE A 1 255 ? -1.886 4.271 14.444 1.00 88.44 255 PHE A O 1
ATOM 1954 N N . VAL A 1 256 ? -0.668 2.464 13.861 1.00 85.00 256 VAL A N 1
ATOM 1955 C CA . VAL A 1 256 ? 0.416 2.605 14.830 1.00 85.00 256 VAL A CA 1
ATOM 1956 C C . VAL A 1 256 ? 1.710 2.533 14.046 1.00 85.00 256 VAL A C 1
ATOM 1958 O O . VAL A 1 256 ? 1.918 1.597 13.275 1.00 85.00 256 VAL A O 1
ATOM 1961 N N . SER A 1 257 ? 2.545 3.554 14.175 1.00 80.12 257 SER A N 1
ATOM 1962 C CA . SER A 1 257 ? 3.883 3.570 13.595 1.00 80.12 257 SER A CA 1
ATOM 1963 C C . SER A 1 257 ? 4.913 3.197 14.645 1.00 80.12 257 SER A C 1
ATOM 1965 O O . SER A 1 257 ? 4.721 3.436 15.832 1.00 80.12 257 SER A O 1
ATOM 1967 N N . PHE A 1 258 ? 6.028 2.636 14.208 1.00 73.25 258 PHE A N 1
ATOM 1968 C CA . PHE A 1 258 ? 7.162 2.365 15.073 1.00 73.25 258 PHE A CA 1
ATOM 1969 C C . PHE A 1 258 ? 8.439 2.731 14.330 1.00 73.25 258 PHE A C 1
ATOM 1971 O O . PHE A 1 258 ? 8.633 2.391 13.162 1.00 73.25 258 PHE A O 1
ATOM 1978 N N . THR A 1 259 ? 9.311 3.439 15.030 1.00 63.81 259 THR A N 1
ATOM 1979 C CA . THR A 1 259 ? 10.688 3.705 14.633 1.00 63.81 259 THR A CA 1
ATOM 1980 C C . THR A 1 259 ? 11.582 3.043 15.649 1.00 63.81 259 THR A C 1
ATOM 1982 O O . THR A 1 259 ? 11.377 3.238 16.848 1.00 63.81 259 THR A O 1
ATOM 1985 N N . GLN A 1 260 ? 12.575 2.295 15.189 1.00 58.19 260 GLN A N 1
ATOM 1986 C CA . GLN A 1 260 ? 13.591 1.782 16.087 1.00 58.19 260 GLN A CA 1
ATOM 1987 C C . GLN A 1 260 ? 14.979 2.154 15.595 1.00 58.19 260 GLN A C 1
ATOM 1989 O O . GLN A 1 260 ? 15.343 1.816 14.467 1.00 58.19 260 GLN A O 1
ATOM 1994 N N . GLU A 1 261 ? 15.695 2.872 16.460 1.00 51.25 261 GLU A N 1
ATOM 1995 C CA . GLU A 1 261 ? 17.136 3.121 16.368 1.00 51.25 261 GLU A CA 1
ATOM 1996 C C . GLU A 1 261 ? 17.941 1.865 16.728 1.00 51.25 261 GLU A C 1
ATOM 1998 O O . GLU A 1 261 ? 17.525 1.126 17.656 1.00 51.25 261 GLU A O 1
#

Radius of gyration: 21.25 Å; chains: 1; bounding box: 50×36×68 Å

Sequence (261 aa):
AQDVRIGLTEVRLILRQNESTTANELARLLTERQRANVPASDLSAHAWKTLAIARMRDMDHDTVIAYADIAAAEAQALQPPDQQVLVDSLVLGAMARLSRSGPEKTQETIDEAIQRLDRVIALYPPQRDIDSFDPLLAKALVWRASVQAMVGTEKDPIDVLSLIRMSDDGRPSNCPDIAALLQRTPLEYPDNALRTGRVGAVLFGLDWKGTAVDRVVILAEPAGTGFGAATETTLRSWTLSQPVPEACGKDFVSFVSFTQE